Protein AF-A0A529ZS82-F1 (afdb_monomer)

Mean predicted aligned error: 3.63 Å

Sequence (264 aa):
AYIYVRGEFIREREALQRAIDEAYAAKLIGKNNTSGYDFDVYMHHGAGAYICGEETALLESLEGKKGQPRLKPPFPANVGLYGCPTTVNNVESIAVAPTILRRGAAWFSSFGRPNNAGTKLFCVSGHVNNPCTFEEAMSIPFRELIETHCGGIRGGWDNLLAVIPGGASVPLVPAEQIMDAPMDFDALRDLKSGLGTAAVIVMDKSTDVVKAIARLSYFYKHESCGQCTPCREGTGWMWRVMERLVRGEAQKREIDMLLDVTKQ

Nearest PDB structures (foldseek):
  8qby-assembly1_F  TM=9.927E-01  e=2.783E-41  Paracoccus denitrificans PD1222
  8bq6-assembly1_F  TM=9.909E-01  e=9.406E-41  Arabidopsis thaliana
  8gym-assembly1_V1  TM=9.932E-01  e=9.406E-41  Tetrahymena thermophila SB210
  7o71-assembly1_B  TM=9.922E-01  e=1.396E-38  Yarrowia lipolytica
  8j9h-assembly1_V1  TM=9.907E-01  e=1.603E-36  Euglena gracilis

Radius of gyration: 21.09 Å; Cα contacts (8 Å, |Δi|>4): 425; chains: 1; bounding box: 53×38×63 Å

Secondary structure (DSSP, 8-state):
-EEEE-TT-HHHHHHHHHHHHHHHHTTSSBTT-TTSS-B--EEEE--S-GGGGSHHHHHHHHTTS--PPPPSSSPTTTS-GGGS------HHHHHHHHHHHHH-HHHHTTSEETTEESEEEEEEEESBSS-EEEEEETT-BHHHHHHHHH-SBTT-GGGEEEEETTSTTS--EEHHHHTT-BSSHHHHHHTT---TT-EEEEEETTS-HHHHHHHHHHHHHHH--S-SHHHHHHHHHHHHHHHHHHHT-S-THHHHHHHHHTT-

Structure (mmCIF, N/CA/C/O backbone):
data_AF-A0A529ZS82-F1
#
_entry.id   AF-A0A529ZS82-F1
#
loop_
_atom_site.group_PDB
_atom_site.id
_atom_site.type_symbol
_atom_site.label_atom_id
_atom_site.label_alt_id
_atom_site.label_comp_id
_atom_site.label_asym_id
_atom_site.label_entity_id
_atom_site.label_seq_id
_atom_site.pdbx_PDB_ins_code
_atom_site.Cartn_x
_atom_site.Cartn_y
_atom_site.Cartn_z
_atom_site.occupancy
_atom_site.B_iso_or_equiv
_atom_site.auth_seq_id
_atom_site.auth_comp_id
_atom_site.auth_asym_id
_atom_site.auth_atom_id
_atom_site.pdbx_PDB_model_num
ATOM 1 N N . ALA A 1 1 ? 16.025 -4.483 -15.690 1.00 95.62 1 ALA A N 1
ATOM 2 C CA . ALA A 1 1 ? 15.073 -4.408 -14.566 1.00 95.62 1 ALA A CA 1
ATOM 3 C C . ALA A 1 1 ? 14.638 -5.801 -14.136 1.00 95.62 1 ALA A C 1
ATOM 5 O O . ALA A 1 1 ? 14.598 -6.700 -14.966 1.00 95.62 1 ALA A O 1
ATOM 6 N N . TYR A 1 2 ? 14.285 -5.959 -12.862 1.00 97.88 2 TYR A N 1
ATOM 7 C CA . TYR A 1 2 ? 13.619 -7.156 -12.358 1.00 97.88 2 TYR A CA 1
ATOM 8 C C . TYR A 1 2 ? 12.203 -6.795 -11.916 1.00 97.88 2 TYR A C 1
ATOM 10 O O . TYR A 1 2 ? 12.031 -5.860 -11.135 1.00 97.88 2 TYR A O 1
ATOM 18 N N . ILE A 1 3 ? 11.202 -7.525 -12.402 1.00 98.12 3 ILE A N 1
ATOM 19 C CA . ILE A 1 3 ? 9.820 -7.401 -11.941 1.00 98.12 3 ILE A CA 1
ATOM 20 C C . ILE A 1 3 ? 9.559 -8.541 -10.965 1.00 98.12 3 ILE A C 1
ATOM 22 O O . ILE A 1 3 ? 9.487 -9.698 -11.373 1.00 98.12 3 ILE A O 1
ATOM 26 N N . TYR A 1 4 ? 9.449 -8.211 -9.678 1.00 98.06 4 TYR A N 1
ATOM 27 C CA . TYR A 1 4 ? 9.152 -9.176 -8.624 1.00 98.06 4 TYR A CA 1
ATOM 28 C C . TYR A 1 4 ? 7.636 -9.303 -8.450 1.00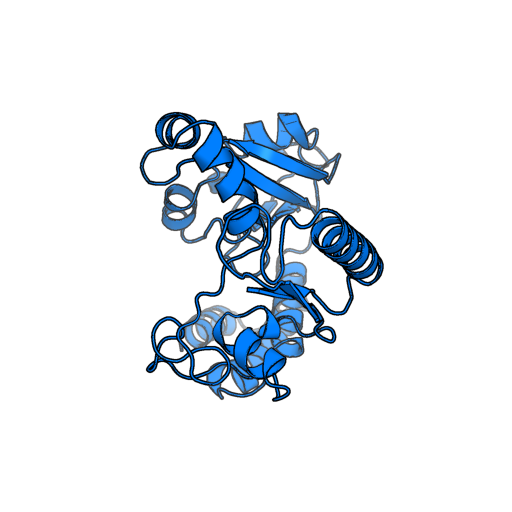 98.06 4 TYR A C 1
ATOM 30 O O . TYR A 1 4 ? 6.978 -8.423 -7.895 1.00 98.06 4 TYR A O 1
ATOM 38 N N . VAL A 1 5 ? 7.073 -10.398 -8.950 1.00 97.75 5 VAL A N 1
ATOM 39 C CA . VAL A 1 5 ? 5.637 -10.674 -8.905 1.00 97.75 5 VAL A CA 1
ATOM 40 C C . VAL A 1 5 ? 5.299 -11.471 -7.650 1.00 97.75 5 VAL A C 1
ATOM 42 O O . VAL A 1 5 ? 6.011 -12.395 -7.253 1.00 97.75 5 VAL A O 1
ATOM 45 N N . ARG A 1 6 ? 4.181 -11.136 -7.007 1.00 97.38 6 ARG A N 1
ATOM 46 C CA . ARG A 1 6 ? 3.653 -11.915 -5.886 1.00 97.38 6 ARG A CA 1
ATOM 47 C C . ARG A 1 6 ? 3.428 -13.378 -6.307 1.00 97.38 6 ARG A C 1
ATOM 49 O O . ARG A 1 6 ? 2.916 -13.636 -7.389 1.00 97.38 6 ARG A O 1
ATOM 56 N N . GLY A 1 7 ? 3.784 -14.334 -5.445 1.00 96.44 7 GLY A N 1
ATOM 57 C CA . GLY A 1 7 ? 3.766 -15.764 -5.791 1.00 96.44 7 GLY A CA 1
ATOM 58 C C . GLY A 1 7 ? 2.392 -16.302 -6.201 1.00 96.44 7 GLY A C 1
ATOM 59 O O . GLY A 1 7 ? 2.289 -17.143 -7.089 1.00 96.44 7 GLY A O 1
ATOM 60 N N . GLU A 1 8 ? 1.329 -15.779 -5.597 1.00 97.81 8 GLU A N 1
ATOM 61 C CA . GLU A 1 8 ? -0.054 -16.178 -5.864 1.00 97.81 8 GLU A CA 1
ATOM 62 C C . GLU A 1 8 ? -0.602 -15.635 -7.193 1.00 97.81 8 GLU A C 1
ATOM 64 O O . GLU A 1 8 ? -1.606 -16.141 -7.690 1.00 97.81 8 GLU A O 1
ATOM 69 N N . PHE A 1 9 ? 0.054 -14.640 -7.798 1.00 97.75 9 PHE A N 1
ATOM 70 C CA . PHE A 1 9 ? -0.368 -14.003 -9.049 1.00 97.75 9 PHE A CA 1
ATOM 71 C C . PHE A 1 9 ? 0.081 -14.816 -10.271 1.00 97.75 9 PHE A C 1
ATOM 73 O O . PHE A 1 9 ? 0.903 -14.388 -11.085 1.00 97.75 9 PHE A O 1
ATOM 80 N N . ILE A 1 10 ? -0.419 -16.052 -10.368 1.00 97.44 10 ILE A N 1
ATOM 81 C CA . ILE A 1 10 ? -0.013 -17.021 -11.395 1.00 97.44 10 ILE A CA 1
ATOM 82 C C . ILE A 1 10 ? -0.472 -16.581 -12.791 1.00 97.44 10 ILE A C 1
ATOM 84 O O . ILE A 1 10 ? 0.299 -16.655 -13.744 1.00 97.44 10 ILE A O 1
ATOM 88 N N . ARG A 1 11 ? -1.712 -16.107 -12.937 1.00 98.25 11 ARG A N 1
ATOM 89 C CA . ARG A 1 11 ? -2.241 -15.712 -14.254 1.00 98.25 11 ARG A CA 1
ATOM 90 C C . ARG A 1 11 ? -1.651 -14.392 -14.724 1.00 98.25 11 ARG A C 1
ATOM 92 O O . ARG A 1 11 ? -1.358 -14.225 -15.906 1.00 98.25 11 ARG A O 1
ATOM 99 N N . GLU A 1 12 ? -1.425 -13.483 -13.791 1.00 98.19 12 GLU A N 1
ATOM 100 C CA . GLU A 1 12 ? -0.845 -12.174 -14.032 1.00 98.19 12 GLU A CA 1
ATOM 101 C C . GLU A 1 12 ? 0.629 -12.309 -14.417 1.00 98.19 12 GLU A C 1
ATOM 103 O O . GLU A 1 12 ? 1.050 -11.673 -15.378 1.00 98.19 12 GLU A O 1
ATOM 108 N N . ARG A 1 13 ? 1.406 -13.186 -13.756 1.00 96.56 13 ARG A N 1
ATOM 109 C CA . ARG A 1 13 ? 2.798 -13.451 -14.168 1.00 96.56 13 ARG A CA 1
ATOM 110 C C . ARG A 1 13 ? 2.873 -14.144 -15.531 1.00 96.56 13 ARG A C 1
ATOM 112 O O . ARG A 1 13 ? 3.754 -13.831 -16.318 1.00 96.56 13 ARG A O 1
ATOM 119 N N . GLU A 1 14 ? 1.943 -15.049 -15.848 1.00 98.12 14 GLU A N 1
ATOM 120 C CA . GLU A 1 14 ? 1.861 -15.658 -17.186 1.00 98.12 14 GLU A CA 1
ATOM 121 C C . GLU A 1 14 ? 1.576 -14.601 -18.263 1.00 98.12 14 GLU A C 1
ATOM 123 O O . GLU A 1 14 ? 2.193 -14.620 -19.326 1.00 98.12 14 GLU A O 1
ATOM 128 N N . ALA A 1 15 ? 0.653 -13.673 -18.000 1.00 98.44 15 ALA A N 1
ATOM 129 C CA . ALA A 1 15 ? 0.347 -12.573 -18.911 1.00 98.44 15 ALA A CA 1
ATOM 130 C C . ALA A 1 15 ? 1.515 -11.591 -19.051 1.00 98.44 15 ALA A C 1
ATOM 132 O O . ALA A 1 15 ? 1.853 -11.199 -20.166 1.00 98.44 15 ALA A O 1
ATOM 133 N N . LEU A 1 16 ? 2.160 -11.242 -17.939 1.00 98.19 16 LEU A N 1
ATOM 134 C CA . LEU A 1 16 ? 3.317 -10.360 -17.937 1.00 98.19 16 LEU A CA 1
ATOM 135 C C . LEU A 1 16 ? 4.503 -10.983 -18.680 1.00 98.19 16 LEU A C 1
ATOM 137 O O . LEU A 1 16 ? 5.152 -10.284 -19.450 1.00 98.19 16 LEU A O 1
ATOM 141 N N . GLN A 1 17 ? 4.763 -12.282 -18.505 1.00 98.38 17 GLN A N 1
ATOM 142 C CA . GLN A 1 17 ? 5.824 -12.964 -19.246 1.00 98.38 17 GLN A CA 1
ATOM 143 C C . GLN A 1 17 ? 5.561 -12.922 -20.752 1.00 98.38 17 GLN A C 1
ATOM 145 O O . GLN A 1 17 ? 6.466 -12.572 -21.500 1.00 98.38 17 GLN A O 1
ATOM 150 N N . ARG A 1 18 ? 4.320 -13.180 -21.192 1.00 98.56 18 ARG A N 1
ATOM 151 C CA . ARG A 1 18 ? 3.956 -13.030 -22.612 1.00 98.56 18 ARG A CA 1
ATOM 152 C C . ARG A 1 18 ? 4.236 -11.615 -23.122 1.00 98.56 18 ARG A C 1
ATOM 154 O O . ARG A 1 18 ? 4.838 -11.469 -24.176 1.00 98.56 18 ARG A O 1
ATOM 161 N N . ALA A 1 19 ? 3.877 -10.583 -22.356 1.00 98.50 19 ALA A N 1
ATOM 162 C CA . ALA A 1 19 ? 4.146 -9.194 -22.731 1.00 98.50 19 ALA A CA 1
ATOM 163 C C . ALA A 1 19 ? 5.653 -8.860 -22.776 1.00 98.50 19 ALA A C 1
ATOM 165 O O . ALA A 1 19 ? 6.092 -8.093 -23.631 1.00 98.50 19 ALA A O 1
ATOM 166 N N . ILE A 1 20 ? 6.459 -9.439 -21.878 1.00 98.38 20 ILE A N 1
ATOM 167 C CA . ILE A 1 20 ? 7.925 -9.316 -21.911 1.00 98.38 20 ILE A CA 1
ATOM 168 C C . ILE A 1 20 ? 8.477 -9.976 -23.181 1.00 98.38 20 ILE A C 1
ATOM 170 O O . ILE A 1 20 ? 9.272 -9.356 -23.887 1.00 98.38 20 ILE A O 1
ATOM 174 N N . ASP A 1 21 ? 8.025 -11.188 -23.504 1.00 98.50 21 ASP A N 1
ATOM 175 C CA . ASP A 1 21 ? 8.451 -11.921 -24.701 1.00 98.50 21 ASP A CA 1
ATOM 176 C C . ASP A 1 21 ? 8.074 -11.159 -25.985 1.00 98.50 21 ASP A C 1
ATOM 178 O O . ASP A 1 21 ? 8.895 -11.021 -26.894 1.00 98.50 21 ASP A O 1
ATOM 182 N N . GLU A 1 22 ? 6.865 -10.587 -26.038 1.00 98.56 22 GLU A N 1
ATOM 183 C CA . GLU A 1 22 ? 6.409 -9.702 -27.117 1.00 98.56 22 GLU A CA 1
ATOM 184 C C . GLU A 1 22 ? 7.303 -8.457 -27.252 1.00 98.56 22 GLU A C 1
ATOM 186 O O . GLU A 1 22 ? 7.700 -8.094 -28.363 1.00 98.56 22 GLU A O 1
ATOM 191 N N . ALA A 1 23 ? 7.682 -7.823 -26.137 1.00 98.12 23 ALA A N 1
ATOM 192 C CA . ALA A 1 23 ? 8.560 -6.653 -26.139 1.00 98.12 23 ALA A CA 1
ATOM 193 C C . ALA A 1 23 ? 9.989 -6.982 -26.613 1.00 98.12 23 ALA A C 1
ATOM 195 O O . ALA A 1 23 ? 10.593 -6.181 -27.334 1.00 98.12 23 ALA A O 1
ATOM 196 N N . TYR A 1 24 ? 10.520 -8.159 -26.262 1.00 98.12 24 TYR A N 1
ATOM 197 C CA . TYR A 1 24 ? 11.787 -8.664 -26.798 1.00 98.12 24 TYR A CA 1
ATOM 198 C C . TYR A 1 24 ? 11.690 -8.958 -28.302 1.00 98.12 24 TYR A C 1
ATOM 200 O O . TYR A 1 24 ? 12.560 -8.532 -29.065 1.00 98.12 24 TYR A O 1
ATOM 208 N N . ALA A 1 25 ? 10.622 -9.625 -28.755 1.00 97.94 25 ALA A N 1
ATOM 209 C CA . ALA A 1 25 ? 10.401 -9.929 -30.172 1.00 97.94 25 ALA A CA 1
ATOM 210 C C . ALA A 1 25 ? 10.282 -8.656 -31.028 1.00 97.94 25 ALA A C 1
ATOM 212 O O . ALA A 1 25 ? 10.826 -8.589 -32.133 1.00 97.94 25 ALA A O 1
ATOM 213 N N . ALA A 1 26 ? 9.638 -7.619 -30.489 1.00 97.81 26 ALA A N 1
ATOM 214 C CA . ALA A 1 26 ? 9.525 -6.300 -31.106 1.00 97.81 26 ALA A CA 1
ATOM 215 C C . ALA A 1 26 ? 10.787 -5.424 -30.954 1.00 97.81 26 ALA A C 1
ATOM 217 O O . ALA A 1 26 ? 10.801 -4.294 -31.441 1.00 97.81 26 ALA A O 1
ATOM 218 N N . LYS A 1 27 ? 11.850 -5.920 -30.299 1.00 97.19 27 LYS A N 1
ATOM 219 C CA . LYS A 1 27 ? 13.096 -5.188 -30.001 1.00 97.19 27 LYS A CA 1
ATOM 220 C C . LYS A 1 27 ? 12.883 -3.876 -29.236 1.00 97.19 27 LYS A C 1
ATOM 222 O O . LYS A 1 27 ? 13.657 -2.936 -29.407 1.00 97.19 27 LYS A O 1
ATOM 227 N N . LEU A 1 28 ? 11.855 -3.806 -28.390 1.00 97.38 28 LEU A N 1
ATOM 228 C CA . LEU A 1 28 ? 11.616 -2.664 -27.499 1.00 97.38 28 LEU A CA 1
ATOM 229 C C . LEU A 1 28 ? 12.545 -2.695 -26.276 1.00 97.38 28 LEU A C 1
ATOM 231 O O . LEU A 1 28 ? 12.896 -1.651 -25.735 1.00 97.38 28 LEU A O 1
ATOM 235 N N . ILE A 1 29 ? 12.947 -3.898 -25.865 1.00 97.50 29 ILE A N 1
ATOM 236 C CA . ILE A 1 29 ? 13.890 -4.184 -24.778 1.00 97.50 29 ILE A CA 1
ATOM 237 C C . ILE A 1 29 ? 14.949 -5.190 -25.255 1.00 97.50 29 ILE A C 1
ATOM 239 O O . ILE A 1 29 ? 14.851 -5.739 -26.354 1.00 97.50 29 ILE A O 1
ATOM 243 N N . GLY A 1 30 ? 15.973 -5.419 -24.437 1.00 96.94 30 GLY A N 1
ATOM 244 C CA . GLY A 1 30 ? 17.106 -6.296 -24.731 1.00 96.94 30 GLY A CA 1
ATOM 245 C C . GLY A 1 30 ? 18.311 -5.574 -25.325 1.00 96.94 30 GLY A C 1
ATOM 246 O O . GLY A 1 30 ? 18.342 -4.343 -25.394 1.00 96.94 30 GLY A O 1
ATOM 247 N N . LYS A 1 31 ? 19.325 -6.340 -25.738 1.00 95.75 31 LYS A N 1
ATOM 248 C CA . LYS A 1 31 ? 20.535 -5.796 -26.373 1.00 95.75 31 LYS A CA 1
ATOM 249 C C . LYS A 1 31 ? 20.261 -5.298 -27.789 1.00 95.75 31 LYS A C 1
ATOM 251 O O . LYS A 1 31 ? 19.566 -5.971 -28.549 1.00 95.75 31 LYS A O 1
ATOM 256 N N . ASN A 1 32 ? 20.863 -4.171 -28.166 1.00 93.50 32 ASN A N 1
ATOM 257 C CA . ASN A 1 32 ? 20.675 -3.512 -29.464 1.00 93.50 32 ASN A CA 1
ATOM 258 C C . ASN A 1 32 ? 19.192 -3.231 -29.786 1.00 93.50 32 ASN A C 1
ATOM 260 O O . ASN A 1 32 ? 18.748 -3.395 -30.927 1.00 93.50 32 ASN A O 1
ATOM 264 N N . ASN A 1 33 ? 18.411 -2.861 -28.768 1.00 95.44 33 ASN A N 1
ATOM 265 C CA . ASN A 1 33 ? 17.001 -2.511 -28.926 1.00 95.44 33 ASN A CA 1
ATOM 266 C C . ASN A 1 33 ? 16.818 -1.151 -29.629 1.00 95.44 33 ASN A C 1
ATOM 268 O O . ASN A 1 33 ? 17.770 -0.399 -29.850 1.00 95.44 33 ASN A O 1
ATOM 272 N N . THR A 1 34 ? 15.573 -0.806 -29.961 1.00 95.25 34 THR A N 1
ATOM 273 C CA . THR A 1 34 ? 15.239 0.418 -30.708 1.00 95.25 34 THR A CA 1
ATOM 274 C C . THR A 1 34 ? 15.551 1.722 -29.970 1.00 95.25 34 THR A C 1
ATOM 276 O O . THR A 1 34 ? 15.580 2.772 -30.604 1.00 95.25 34 THR A O 1
ATOM 279 N N . SER A 1 35 ? 15.768 1.688 -28.651 1.00 92.00 35 SER A N 1
ATOM 280 C CA . SER A 1 35 ? 16.097 2.879 -27.854 1.00 92.00 35 SER A CA 1
ATOM 281 C C . SER A 1 35 ? 17.592 3.228 -27.861 1.00 92.00 35 SER A C 1
ATOM 283 O O . SER A 1 35 ? 17.958 4.322 -27.438 1.00 92.00 35 SER A O 1
ATOM 285 N N . GLY A 1 36 ? 18.461 2.321 -28.330 1.00 93.50 36 GLY A N 1
ATOM 286 C CA . GLY A 1 36 ? 19.919 2.493 -28.295 1.00 93.50 36 GLY A CA 1
ATOM 287 C C . GLY A 1 36 ? 20.554 2.293 -26.911 1.00 93.50 36 GLY A C 1
ATOM 288 O O . GLY A 1 36 ? 21.755 2.508 -26.762 1.00 93.50 36 GLY A O 1
ATOM 289 N N . TYR A 1 37 ? 19.774 1.873 -25.911 1.00 95.62 37 TYR A N 1
ATOM 290 C CA . TYR A 1 37 ? 20.242 1.564 -24.561 1.00 95.62 37 TYR A CA 1
ATOM 291 C C . TYR A 1 37 ? 19.919 0.113 -24.207 1.00 95.62 37 TYR A C 1
ATOM 293 O O . TYR A 1 37 ? 18.749 -0.244 -24.077 1.00 95.62 37 TYR A O 1
ATOM 301 N N . ASP A 1 38 ? 20.945 -0.722 -24.039 1.00 96.94 38 ASP A N 1
ATOM 302 C CA . ASP A 1 38 ? 20.780 -2.133 -23.675 1.00 96.94 38 ASP A CA 1
ATOM 303 C C . ASP A 1 38 ? 20.058 -2.268 -22.327 1.00 96.94 38 ASP A C 1
ATOM 305 O O . ASP A 1 38 ? 20.583 -1.899 -21.275 1.00 96.94 38 ASP A O 1
ATOM 309 N N . PHE A 1 39 ? 18.841 -2.815 -22.356 1.0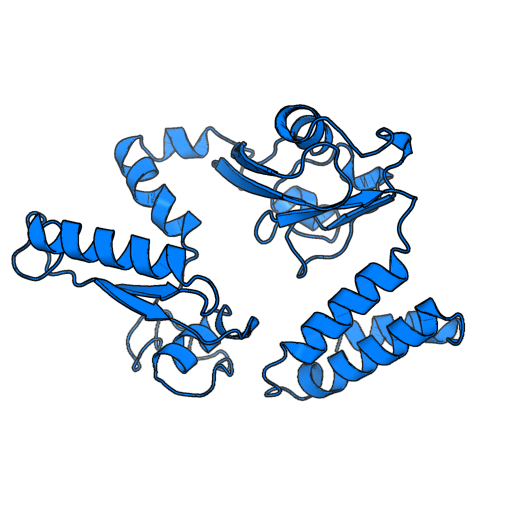0 96.88 39 PHE A N 1
ATOM 310 C CA . PHE A 1 39 ? 17.986 -2.907 -21.177 1.00 96.88 39 PHE A CA 1
ATOM 311 C C . PHE A 1 39 ? 17.195 -4.208 -21.165 1.00 96.88 39 PHE A C 1
ATOM 313 O O . PHE A 1 39 ? 16.191 -4.345 -21.860 1.00 96.88 39 PHE A O 1
ATOM 320 N N . ASP A 1 40 ? 17.638 -5.159 -20.351 1.00 97.25 40 ASP A N 1
ATOM 321 C CA . ASP A 1 40 ? 16.937 -6.425 -20.154 1.00 97.25 40 ASP A CA 1
ATOM 322 C C . ASP A 1 40 ? 15.877 -6.331 -19.057 1.00 97.25 40 ASP A C 1
ATOM 324 O O . ASP A 1 40 ? 16.061 -5.627 -18.060 1.00 97.25 40 ASP A O 1
ATOM 328 N N . VAL A 1 41 ? 14.782 -7.075 -19.210 1.00 97.69 41 VAL A N 1
ATOM 329 C CA . VAL A 1 41 ? 13.714 -7.185 -18.211 1.00 97.69 41 VAL A CA 1
ATOM 330 C C . VAL A 1 41 ? 13.533 -8.646 -17.834 1.00 97.69 41 VAL A C 1
ATOM 332 O O . VAL A 1 41 ? 13.217 -9.480 -18.675 1.00 97.69 41 VAL A O 1
ATOM 335 N N . TYR A 1 42 ? 13.699 -8.940 -16.550 1.00 97.50 42 TYR A N 1
ATOM 336 C CA . TYR A 1 42 ? 13.550 -10.278 -15.996 1.00 97.50 42 TYR A CA 1
ATOM 337 C C . TYR A 1 42 ? 12.333 -10.324 -15.080 1.00 97.50 42 TYR A C 1
ATOM 339 O O . TYR A 1 42 ? 12.165 -9.458 -14.220 1.00 97.50 42 TYR A O 1
ATOM 347 N N . MET A 1 43 ? 11.500 -11.348 -15.226 1.00 97.06 43 MET A N 1
ATOM 348 C CA . MET A 1 43 ? 10.427 -11.620 -14.279 1.00 97.06 43 MET A CA 1
ATOM 349 C C . MET A 1 43 ? 10.926 -12.587 -13.203 1.00 97.06 43 MET A C 1
ATOM 351 O O . MET A 1 43 ? 11.460 -13.651 -13.506 1.00 97.06 43 MET A O 1
ATOM 355 N N . HIS A 1 44 ? 10.729 -12.225 -11.942 1.00 97.00 44 HIS A N 1
ATOM 356 C CA . HIS A 1 44 ? 10.943 -13.090 -10.786 1.00 97.00 44 HIS A CA 1
ATOM 357 C C . HIS A 1 44 ? 9.621 -13.207 -10.028 1.00 97.00 44 HIS A C 1
ATOM 359 O O . HIS A 1 44 ? 8.809 -12.285 -10.077 1.00 97.00 44 HIS A O 1
ATOM 365 N N . HIS A 1 45 ? 9.377 -14.306 -9.319 1.00 95.50 45 HIS A N 1
ATOM 366 C CA . HIS A 1 45 ? 8.180 -14.419 -8.491 1.00 95.50 45 HIS A CA 1
ATOM 367 C C . HIS A 1 45 ? 8.507 -14.881 -7.076 1.00 95.50 45 HIS A C 1
ATOM 369 O O . HIS A 1 45 ? 9.380 -15.718 -6.863 1.00 95.50 45 HIS A O 1
ATOM 375 N N . GLY A 1 46 ? 7.770 -14.340 -6.110 1.00 94.94 46 GLY A N 1
ATOM 376 C CA . GLY A 1 46 ? 7.821 -14.794 -4.727 1.00 94.94 46 GLY A CA 1
ATOM 377 C C . GLY A 1 46 ? 7.051 -16.096 -4.500 1.00 94.94 46 GLY A C 1
ATOM 378 O O . GLY A 1 46 ? 6.656 -16.793 -5.437 1.00 94.94 46 GLY A O 1
ATOM 379 N N . ALA A 1 47 ? 6.795 -16.391 -3.225 1.00 94.38 47 ALA A N 1
ATOM 380 C CA . ALA A 1 47 ? 6.123 -17.615 -2.784 1.00 94.38 47 ALA A CA 1
ATOM 381 C C . ALA A 1 47 ? 5.138 -17.376 -1.616 1.00 94.38 47 ALA A C 1
ATOM 383 O O . ALA A 1 47 ? 5.081 -18.168 -0.683 1.00 94.38 47 ALA A O 1
ATOM 384 N N . GLY A 1 48 ? 4.378 -16.274 -1.659 1.00 91.69 48 GLY A N 1
ATOM 385 C CA . GLY A 1 48 ? 3.290 -16.015 -0.704 1.00 91.69 48 GLY A CA 1
ATOM 386 C C . GLY A 1 48 ? 3.702 -15.431 0.645 1.00 91.69 48 GLY A C 1
ATOM 387 O O . GLY A 1 48 ? 3.088 -15.749 1.653 1.00 91.69 48 GLY A O 1
ATOM 388 N N . ALA A 1 49 ? 4.732 -14.582 0.671 1.00 93.94 49 ALA A N 1
ATOM 389 C CA . ALA A 1 49 ? 5.150 -13.862 1.871 1.00 93.94 49 ALA A CA 1
ATOM 390 C C . ALA A 1 49 ? 4.935 -12.353 1.686 1.00 93.94 49 ALA A C 1
ATOM 392 O O . ALA A 1 49 ? 5.580 -11.737 0.833 1.00 93.94 49 ALA A O 1
ATOM 393 N N . TYR A 1 50 ? 4.061 -11.750 2.494 1.00 94.69 50 TYR A N 1
ATOM 394 C CA . TYR A 1 50 ? 3.781 -10.309 2.469 1.00 94.69 50 TYR A CA 1
ATOM 395 C C . TYR A 1 50 ? 5.034 -9.483 2.772 1.00 94.69 50 TYR A C 1
ATOM 397 O O . TYR A 1 50 ? 5.275 -8.463 2.129 1.00 94.69 50 TYR A O 1
ATOM 405 N N . ILE A 1 51 ? 5.881 -9.956 3.692 1.00 93.81 51 ILE A N 1
ATOM 406 C CA . ILE A 1 51 ? 7.129 -9.275 4.053 1.00 93.81 51 ILE A CA 1
ATOM 407 C C . ILE A 1 51 ? 8.106 -9.136 2.879 1.00 93.81 51 ILE A C 1
ATOM 409 O O . ILE A 1 51 ? 8.833 -8.151 2.825 1.00 93.81 51 ILE A O 1
ATOM 413 N N . CYS A 1 52 ? 8.077 -10.038 1.891 1.00 94.75 52 CYS A N 1
ATOM 414 C CA . CYS A 1 52 ? 8.891 -9.907 0.676 1.00 94.75 52 CYS A CA 1
ATOM 415 C C . CYS A 1 52 ? 8.448 -8.748 -0.234 1.00 94.75 52 CYS A C 1
ATOM 417 O O . CYS A 1 52 ? 9.101 -8.498 -1.241 1.00 94.75 52 CYS A O 1
ATOM 419 N N . GLY A 1 53 ? 7.338 -8.069 0.073 1.00 91.19 53 GLY A N 1
ATOM 420 C CA . GLY A 1 53 ? 6.952 -6.815 -0.574 1.00 91.19 53 GLY A CA 1
ATOM 421 C C . GLY A 1 53 ? 7.660 -5.583 0.000 1.00 91.19 53 GLY A C 1
ATOM 422 O O . GLY A 1 53 ? 7.617 -4.525 -0.623 1.00 91.19 53 GLY A O 1
ATOM 423 N N . GLU A 1 54 ? 8.306 -5.696 1.167 1.00 93.12 54 GLU A N 1
ATOM 424 C CA . GLU A 1 54 ? 9.143 -4.627 1.720 1.00 93.12 54 GLU A CA 1
ATOM 425 C C . GLU A 1 54 ? 10.405 -4.458 0.864 1.00 93.12 54 GLU A C 1
ATOM 427 O O . GLU A 1 54 ? 10.994 -5.439 0.415 1.00 93.12 54 GLU A O 1
ATOM 432 N N . GLU A 1 55 ? 10.816 -3.209 0.638 1.00 93.12 55 GLU A N 1
ATOM 433 C CA . GLU A 1 55 ? 11.896 -2.831 -0.280 1.00 93.12 55 GLU A CA 1
ATOM 434 C C . GLU A 1 55 ? 13.161 -3.685 -0.122 1.00 93.12 55 GLU A C 1
ATOM 436 O O . GLU A 1 55 ? 13.674 -4.206 -1.107 1.00 93.12 55 GLU A O 1
ATOM 441 N N . THR A 1 56 ? 13.683 -3.841 1.094 1.00 92.94 56 THR A N 1
ATOM 442 C CA . THR A 1 56 ? 14.949 -4.550 1.320 1.00 92.94 56 THR A CA 1
ATOM 443 C C . THR A 1 56 ? 14.781 -6.066 1.390 1.00 92.94 56 THR A C 1
ATOM 445 O O . THR A 1 56 ? 15.658 -6.798 0.927 1.00 92.94 56 THR A O 1
ATOM 448 N N . ALA A 1 57 ? 13.652 -6.547 1.915 1.00 94.62 57 ALA A N 1
ATOM 449 C CA . ALA A 1 57 ? 13.313 -7.968 1.912 1.00 94.62 57 ALA A CA 1
ATOM 450 C C . ALA A 1 57 ? 13.089 -8.503 0.494 1.00 94.62 57 ALA A C 1
ATOM 452 O O . ALA A 1 57 ? 13.447 -9.647 0.213 1.00 94.62 57 ALA A O 1
ATOM 453 N N . LEU A 1 58 ? 12.540 -7.679 -0.405 1.00 96.56 58 LEU A N 1
ATOM 454 C CA . LEU A 1 58 ? 12.386 -8.003 -1.821 1.00 96.56 58 LEU A CA 1
ATOM 455 C C . LEU A 1 58 ? 13.743 -8.310 -2.451 1.00 96.56 58 LEU A C 1
ATOM 457 O O . LEU A 1 58 ? 13.874 -9.312 -3.148 1.00 96.56 58 LEU A O 1
ATOM 461 N N . LEU A 1 59 ? 14.764 -7.494 -2.165 1.00 95.75 59 LEU A N 1
ATOM 462 C CA . LEU A 1 59 ? 16.123 -7.705 -2.673 1.00 95.75 59 LEU A CA 1
ATOM 463 C C . LEU A 1 59 ? 16.707 -9.023 -2.161 1.00 95.75 59 LEU A C 1
ATOM 465 O O . LEU A 1 59 ? 17.194 -9.820 -2.953 1.00 95.75 59 LEU A O 1
ATOM 469 N N . GLU A 1 60 ? 16.612 -9.286 -0.856 1.00 95.31 60 GLU A N 1
ATOM 470 C CA . GLU A 1 60 ? 17.094 -10.538 -0.255 1.00 95.31 60 GLU A CA 1
ATOM 471 C C . GLU A 1 60 ? 16.377 -11.767 -0.830 1.00 95.31 60 GLU A C 1
ATOM 473 O O . GLU A 1 60 ? 17.018 -12.764 -1.166 1.00 95.31 60 GLU A O 1
ATOM 478 N N . SER A 1 61 ? 15.058 -11.677 -1.007 1.00 96.50 61 SER A N 1
ATOM 479 C CA . SER A 1 61 ? 14.262 -12.745 -1.610 1.00 96.50 61 SER A CA 1
ATOM 480 C C . SER A 1 61 ? 14.646 -12.984 -3.072 1.00 96.50 61 SER A C 1
ATOM 482 O O . SER A 1 61 ? 14.751 -14.133 -3.495 1.00 96.50 61 SER A O 1
ATOM 484 N N . LEU A 1 62 ? 14.896 -11.919 -3.839 1.00 96.12 62 LEU A N 1
ATOM 485 C CA . LEU A 1 62 ? 15.332 -12.000 -5.236 1.00 96.12 62 LEU A CA 1
ATOM 486 C C . LEU A 1 62 ? 16.750 -12.582 -5.357 1.00 96.12 62 LEU A C 1
ATOM 488 O O . LEU A 1 62 ? 17.053 -13.310 -6.300 1.00 96.12 62 LEU A O 1
ATOM 492 N N . GLU A 1 63 ? 17.604 -12.335 -4.364 1.00 96.38 63 GLU A N 1
ATOM 493 C CA . GLU A 1 63 ? 18.925 -12.957 -4.230 1.00 96.38 63 GLU A CA 1
ATOM 494 C C . GLU A 1 63 ? 18.873 -14.446 -3.841 1.00 96.38 63 GLU A C 1
ATOM 496 O O . GLU A 1 63 ? 19.919 -15.084 -3.722 1.00 96.38 63 GLU A O 1
ATOM 501 N N . GLY A 1 64 ? 17.679 -15.017 -3.649 1.00 95.06 64 GLY A N 1
ATOM 502 C CA . GLY A 1 64 ? 17.484 -16.418 -3.274 1.00 95.06 64 GLY A CA 1
ATOM 503 C C . GLY A 1 64 ? 17.679 -16.698 -1.782 1.00 95.06 64 GLY A C 1
ATOM 504 O O . GLY A 1 64 ? 17.722 -17.859 -1.371 1.00 95.06 64 GLY A O 1
ATOM 505 N N . LYS A 1 65 ? 17.799 -15.655 -0.955 1.00 94.25 65 LYS A N 1
ATOM 506 C CA . LYS A 1 65 ? 17.843 -15.779 0.504 1.00 94.25 65 LYS A CA 1
ATOM 507 C C . LYS A 1 65 ? 16.421 -15.762 1.068 1.00 94.25 65 LYS A C 1
ATOM 509 O O . LYS A 1 65 ? 15.430 -15.606 0.356 1.00 94.25 65 LYS A O 1
ATOM 514 N N . LYS A 1 66 ? 16.299 -15.927 2.386 1.00 93.12 66 LYS A N 1
ATOM 515 C CA . LYS A 1 66 ? 15.019 -15.688 3.069 1.00 93.12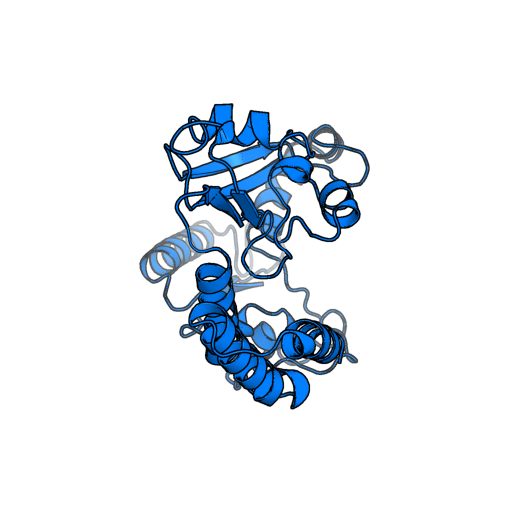 66 LYS A CA 1
ATOM 516 C C . LYS A 1 66 ? 14.656 -14.207 2.931 1.00 93.12 66 LYS A C 1
ATOM 518 O O . LYS A 1 66 ? 15.537 -13.366 3.059 1.00 93.12 66 LYS A O 1
ATOM 523 N N . GLY A 1 67 ? 13.371 -13.892 2.751 1.00 92.94 67 GLY A N 1
ATOM 524 C CA . GLY A 1 67 ? 12.848 -12.518 2.680 1.00 92.94 67 GLY A CA 1
ATOM 525 C C . GLY A 1 67 ? 12.867 -11.774 4.018 1.00 92.94 67 GLY A C 1
ATOM 526 O O . GLY A 1 67 ? 11.834 -11.318 4.503 1.00 92.94 67 GLY A O 1
ATOM 527 N N . GLN A 1 68 ? 14.028 -11.719 4.661 1.00 94.06 68 GLN A N 1
ATOM 528 C CA . GLN A 1 68 ? 14.276 -10.966 5.881 1.00 94.06 68 GLN A CA 1
ATOM 529 C C . GLN A 1 68 ? 14.862 -9.600 5.491 1.00 94.06 68 GLN A C 1
ATOM 531 O O . GLN A 1 68 ? 15.874 -9.577 4.794 1.00 94.06 68 GLN A O 1
ATOM 536 N N . PRO A 1 69 ? 14.238 -8.475 5.887 1.00 92.75 69 PRO A N 1
ATOM 537 C CA . PRO A 1 69 ? 14.739 -7.138 5.587 1.00 92.75 69 PRO A CA 1
ATOM 538 C C . PRO A 1 69 ? 16.207 -6.912 5.978 1.00 92.75 69 PRO A C 1
ATOM 540 O O . PRO A 1 69 ? 16.727 -7.465 6.954 1.00 92.75 69 PRO A O 1
ATOM 543 N N . ARG A 1 70 ? 16.879 -6.013 5.257 1.00 89.38 70 ARG A N 1
ATOM 544 C CA . ARG A 1 70 ? 18.211 -5.529 5.643 1.00 89.38 70 ARG A CA 1
ATOM 545 C C . ARG A 1 70 ? 18.074 -4.382 6.637 1.00 89.38 70 ARG A C 1
ATOM 547 O O . ARG A 1 70 ? 17.232 -3.500 6.477 1.00 89.38 70 ARG A O 1
ATOM 554 N N . LEU A 1 71 ? 18.950 -4.353 7.640 1.00 84.50 71 LEU A N 1
ATOM 555 C CA . LEU A 1 71 ? 19.107 -3.176 8.495 1.00 84.50 71 LEU A CA 1
ATOM 556 C C . LEU A 1 71 ? 19.655 -2.017 7.651 1.00 84.50 71 LEU A C 1
ATOM 558 O O . LEU A 1 71 ? 20.647 -2.171 6.943 1.00 84.50 71 LEU A O 1
ATOM 562 N N . LYS A 1 72 ? 19.010 -0.853 7.733 1.00 82.00 72 LYS A N 1
ATOM 563 C CA . LYS A 1 72 ? 19.524 0.404 7.174 1.00 82.00 72 LYS A CA 1
ATOM 564 C C . LYS A 1 72 ? 20.447 1.038 8.234 1.00 82.00 72 LYS A C 1
ATOM 566 O O . LYS A 1 72 ? 19.992 1.150 9.375 1.00 82.00 72 LYS A O 1
ATOM 571 N N . PRO A 1 73 ? 21.684 1.488 7.917 1.00 75.31 73 PRO A N 1
ATOM 572 C CA . PRO A 1 73 ? 22.405 1.454 6.625 1.00 75.31 73 PRO A CA 1
ATOM 573 C C . PRO A 1 73 ? 23.132 0.116 6.322 1.00 75.31 73 PRO A C 1
ATOM 575 O O . PRO A 1 73 ? 23.484 -0.588 7.269 1.00 75.31 73 PRO A O 1
ATOM 578 N N . PRO A 1 74 ? 23.458 -0.196 5.038 1.00 79.69 74 PRO A N 1
ATOM 579 C CA . PRO A 1 74 ? 23.397 0.670 3.848 1.00 79.69 74 PRO A CA 1
ATOM 580 C C . PRO A 1 74 ? 22.020 0.715 3.160 1.00 79.69 74 PRO A C 1
ATOM 582 O O . PRO A 1 74 ? 21.257 -0.245 3.188 1.00 79.69 74 PRO A O 1
ATOM 585 N N . PHE A 1 75 ? 21.704 1.846 2.518 1.00 86.56 75 PHE A N 1
ATOM 586 C CA . PHE A 1 75 ? 20.467 2.012 1.745 1.00 86.56 75 PHE A CA 1
ATOM 587 C C . PHE A 1 75 ? 20.554 1.316 0.371 1.00 86.56 75 PHE A C 1
ATOM 589 O O . PHE A 1 75 ? 21.619 1.371 -0.252 1.00 86.56 75 PHE A O 1
ATOM 596 N N . PRO A 1 76 ? 19.445 0.753 -0.155 1.00 83.69 76 PRO A N 1
ATOM 597 C CA . PRO A 1 76 ? 19.410 0.080 -1.460 1.00 83.69 76 PRO A CA 1
ATOM 598 C C . PRO A 1 76 ? 19.933 0.908 -2.632 1.00 83.69 76 PRO A C 1
ATOM 600 O O . PRO A 1 76 ? 20.622 0.381 -3.505 1.00 83.69 76 PRO A O 1
ATOM 603 N N . ALA A 1 77 ? 19.673 2.219 -2.614 1.00 88.62 77 ALA A N 1
ATOM 604 C CA . ALA A 1 77 ? 20.152 3.141 -3.639 1.00 88.62 77 ALA A CA 1
ATOM 605 C C . ALA A 1 77 ? 21.688 3.155 -3.762 1.00 88.62 77 ALA A C 1
ATOM 607 O O . ALA A 1 77 ? 22.200 3.475 -4.827 1.00 88.62 77 ALA A O 1
ATOM 608 N N . ASN A 1 78 ? 22.411 2.763 -2.706 1.00 87.56 78 ASN A N 1
ATOM 609 C CA . ASN A 1 78 ? 23.866 2.618 -2.719 1.00 87.56 78 ASN A CA 1
ATOM 610 C C . ASN A 1 78 ? 24.286 1.147 -2.854 1.00 87.56 78 ASN A C 1
ATOM 612 O O . ASN A 1 78 ? 25.145 0.828 -3.669 1.00 87.56 78 ASN A O 1
ATOM 616 N N . VAL A 1 79 ? 23.694 0.259 -2.045 1.00 90.88 79 VAL A N 1
ATOM 617 C CA . VAL A 1 79 ? 24.023 -1.175 -1.988 1.00 90.88 79 VAL A CA 1
ATOM 618 C C . VAL A 1 79 ? 22.725 -1.982 -1.909 1.00 90.88 79 VAL A C 1
ATOM 620 O O . VAL A 1 79 ? 22.224 -2.306 -0.830 1.00 90.88 79 VAL A O 1
ATOM 623 N N . GLY A 1 80 ? 22.155 -2.261 -3.077 1.00 93.75 80 GLY A N 1
ATOM 624 C CA . GLY A 1 80 ? 20.888 -2.957 -3.257 1.00 93.75 80 GLY A CA 1
ATOM 625 C C . GLY A 1 80 ? 21.078 -4.386 -3.761 1.00 93.75 80 GLY A C 1
ATOM 626 O O . GLY A 1 80 ? 21.769 -5.188 -3.127 1.00 93.75 80 GLY A O 1
ATOM 627 N N . LEU A 1 81 ? 20.433 -4.712 -4.882 1.00 95.38 81 LEU A N 1
ATOM 628 C CA . LEU A 1 81 ? 20.418 -6.054 -5.455 1.00 95.38 81 LEU A CA 1
ATOM 629 C C . LEU A 1 81 ? 21.822 -6.496 -5.887 1.00 95.38 81 LEU A C 1
ATOM 631 O O . LEU A 1 81 ? 22.479 -5.794 -6.651 1.00 95.38 81 LEU A O 1
ATOM 635 N N . TYR A 1 82 ? 22.277 -7.658 -5.415 1.00 95.06 82 TYR A N 1
ATOM 636 C CA . TYR A 1 82 ? 23.618 -8.204 -5.679 1.00 95.06 82 TYR A CA 1
ATOM 637 C C . TYR A 1 82 ? 24.760 -7.239 -5.309 1.00 95.06 82 TYR A C 1
ATOM 639 O O . TYR A 1 82 ? 25.846 -7.287 -5.884 1.00 95.06 82 TYR A O 1
ATOM 647 N N . GLY A 1 83 ? 24.514 -6.342 -4.348 1.00 92.50 83 GLY A N 1
ATOM 648 C CA . GLY A 1 83 ? 25.454 -5.293 -3.953 1.00 92.50 83 GLY A CA 1
ATOM 649 C C . GLY A 1 83 ? 25.500 -4.090 -4.902 1.00 92.50 83 GLY A C 1
ATOM 650 O O . GLY A 1 83 ? 26.274 -3.167 -4.663 1.00 92.50 83 GLY A O 1
ATOM 651 N N . CYS A 1 84 ? 24.671 -4.063 -5.949 1.00 95.19 84 CYS A N 1
ATOM 652 C CA . CYS A 1 84 ? 24.587 -2.962 -6.902 1.00 95.19 84 CYS A CA 1
ATOM 653 C C . CYS A 1 84 ? 23.546 -1.907 -6.473 1.00 95.19 84 CYS A C 1
ATOM 655 O O . CYS A 1 84 ? 22.514 -2.262 -5.894 1.00 95.19 84 CYS A O 1
ATOM 657 N N . PRO A 1 85 ? 23.753 -0.619 -6.803 1.00 96.00 85 PRO A N 1
ATOM 658 C CA . PRO A 1 85 ? 22.750 0.435 -6.633 1.00 96.00 85 PRO A CA 1
ATOM 659 C C . PRO A 1 85 ? 21.392 0.035 -7.219 1.00 96.00 85 PRO A C 1
ATOM 661 O O . PRO A 1 85 ? 21.294 -0.288 -8.401 1.00 96.00 85 PRO A O 1
ATOM 664 N N . THR A 1 86 ? 20.342 0.017 -6.397 1.00 95.94 86 THR A N 1
ATOM 665 C CA . THR A 1 86 ? 18.997 -0.402 -6.820 1.00 95.94 86 THR A CA 1
ATOM 666 C C . THR A 1 86 ? 17.930 0.421 -6.112 1.00 95.94 86 THR A C 1
ATOM 668 O O . THR A 1 86 ? 17.974 0.587 -4.897 1.00 95.94 86 THR A O 1
ATOM 671 N N . THR A 1 87 ? 16.931 0.891 -6.855 1.00 95.88 87 THR A N 1
ATOM 672 C CA . THR A 1 87 ? 15.716 1.488 -6.290 1.00 95.88 87 THR A CA 1
ATOM 673 C C . THR A 1 87 ? 14.542 0.536 -6.482 1.00 95.88 87 THR A C 1
ATOM 675 O O . THR A 1 87 ? 14.352 -0.022 -7.565 1.00 95.88 87 THR A O 1
ATOM 678 N N . VAL A 1 88 ? 13.746 0.337 -5.431 1.00 95.94 88 VAL A N 1
ATOM 679 C CA . VAL A 1 88 ? 12.524 -0.471 -5.500 1.00 95.94 88 VAL A CA 1
ATOM 680 C C . VAL A 1 88 ? 11.338 0.471 -5.593 1.00 95.94 88 VAL A C 1
ATOM 682 O O . VAL A 1 88 ? 11.157 1.345 -4.753 1.00 95.94 88 VAL A O 1
ATOM 685 N N . ASN A 1 89 ? 10.529 0.299 -6.632 1.00 96.94 89 ASN A N 1
ATOM 686 C CA . ASN A 1 89 ? 9.349 1.116 -6.873 1.00 96.94 89 ASN A CA 1
ATOM 687 C C . ASN A 1 89 ? 8.141 0.204 -7.066 1.00 96.94 89 ASN A C 1
ATOM 689 O O . ASN A 1 89 ? 8.255 -0.867 -7.666 1.00 96.94 89 ASN A O 1
ATOM 693 N N . ASN A 1 90 ? 6.979 0.638 -6.577 1.00 96.62 90 ASN A N 1
ATOM 694 C CA . ASN A 1 90 ? 5.731 -0.055 -6.860 1.00 96.62 90 ASN A CA 1
ATOM 695 C C . ASN A 1 90 ? 5.429 -0.010 -8.370 1.00 96.62 90 ASN A C 1
ATOM 697 O O . ASN A 1 90 ? 5.809 0.934 -9.068 1.00 96.62 90 ASN A O 1
ATOM 701 N N . VAL A 1 91 ? 4.724 -1.031 -8.860 1.00 97.25 91 VAL A N 1
ATOM 702 C CA . VAL A 1 91 ? 4.340 -1.155 -10.270 1.00 97.25 91 VAL A CA 1
ATOM 703 C C . VAL A 1 91 ? 3.571 0.072 -10.751 1.00 97.25 91 VAL A C 1
ATOM 705 O O . VAL A 1 91 ? 3.867 0.560 -11.833 1.00 97.25 91 VAL A O 1
ATOM 708 N N . GLU A 1 92 ? 2.652 0.612 -9.949 1.00 97.62 92 GLU A N 1
ATOM 709 C CA . GLU A 1 92 ? 1.889 1.817 -10.295 1.00 97.62 92 GLU A CA 1
ATOM 710 C C . GLU A 1 92 ? 2.815 3.008 -10.566 1.00 97.62 92 GLU A C 1
ATOM 712 O O . GLU A 1 92 ? 2.714 3.633 -11.618 1.00 97.62 92 GLU A O 1
ATOM 717 N N . SER A 1 93 ? 3.782 3.268 -9.680 1.00 96.12 93 SER A N 1
ATOM 718 C CA . SER A 1 93 ? 4.735 4.379 -9.813 1.00 96.12 93 SER A CA 1
ATOM 719 C C . SER A 1 93 ? 5.570 4.284 -11.095 1.00 96.12 93 SER A C 1
ATOM 721 O O . SER A 1 93 ? 5.815 5.293 -11.755 1.00 96.12 93 SER A O 1
ATOM 723 N N . ILE A 1 94 ? 5.983 3.073 -11.480 1.00 97.19 94 ILE A N 1
ATOM 724 C CA . ILE A 1 94 ? 6.713 2.847 -12.734 1.00 97.19 94 ILE A CA 1
ATOM 725 C C . ILE A 1 94 ? 5.776 2.908 -13.947 1.00 97.19 94 ILE A C 1
ATOM 727 O O . ILE A 1 94 ? 6.151 3.463 -14.977 1.00 97.19 94 ILE A O 1
ATOM 731 N N . ALA A 1 95 ? 4.557 2.378 -13.842 1.00 97.69 95 ALA A N 1
ATOM 732 C CA . ALA A 1 95 ? 3.598 2.309 -14.942 1.00 97.69 95 ALA A CA 1
ATOM 733 C C . ALA A 1 95 ? 3.045 3.685 -15.345 1.00 97.69 95 ALA A C 1
ATOM 735 O O . ALA A 1 95 ? 2.772 3.909 -16.527 1.00 97.69 95 ALA A O 1
ATOM 736 N N . VAL A 1 96 ? 2.928 4.630 -14.403 1.00 97.75 96 VAL A N 1
ATOM 737 C CA . VAL A 1 96 ? 2.501 6.005 -14.716 1.00 97.75 96 VAL A CA 1
ATOM 738 C C . VAL A 1 96 ? 3.609 6.830 -15.374 1.00 97.75 96 VAL A C 1
ATOM 740 O O . VAL A 1 96 ? 3.312 7.710 -16.186 1.00 97.75 96 VAL A O 1
ATOM 743 N N . ALA A 1 97 ? 4.886 6.531 -15.101 1.00 97.81 97 ALA A N 1
ATOM 744 C CA . ALA A 1 97 ? 6.018 7.343 -15.554 1.00 97.81 97 ALA A CA 1
ATOM 745 C C . ALA A 1 97 ? 6.067 7.555 -17.085 1.00 97.81 97 ALA A C 1
ATOM 747 O O . ALA A 1 97 ? 6.200 8.706 -17.509 1.00 97.81 97 ALA A O 1
ATOM 748 N N . PRO A 1 98 ? 5.867 6.536 -17.950 1.00 97.38 98 PRO A N 1
ATOM 749 C CA . PRO A 1 98 ? 5.789 6.751 -19.394 1.00 97.38 98 PRO A CA 1
ATOM 750 C C . PRO A 1 98 ? 4.678 7.724 -19.811 1.00 97.38 98 PRO A C 1
ATOM 752 O O . PRO A 1 98 ? 4.868 8.517 -20.730 1.00 97.38 98 PRO A O 1
ATOM 755 N N . THR A 1 99 ? 3.515 7.689 -19.154 1.00 98.12 99 THR A N 1
ATOM 756 C CA . THR A 1 99 ? 2.402 8.602 -19.463 1.00 98.12 99 THR A CA 1
ATOM 757 C C . THR A 1 99 ? 2.711 10.025 -19.015 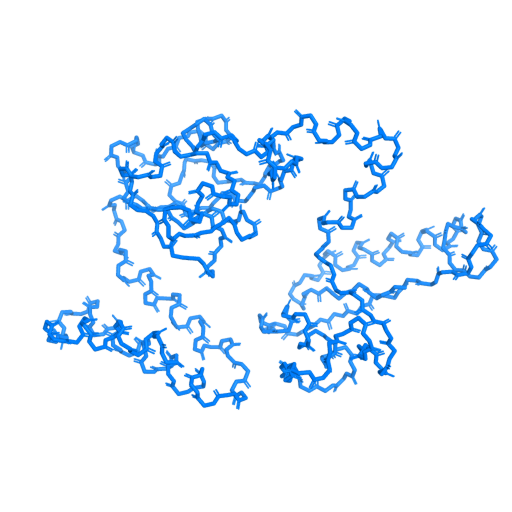1.00 98.12 99 THR A C 1
ATOM 759 O O . THR A 1 99 ? 2.447 10.957 -19.777 1.00 98.12 99 THR A O 1
ATOM 762 N N . ILE A 1 100 ? 3.337 10.194 -17.847 1.00 98.31 100 ILE A N 1
ATOM 763 C CA . ILE A 1 100 ? 3.818 11.496 -17.363 1.00 98.31 100 ILE A CA 1
ATOM 764 C C . ILE A 1 100 ? 4.824 12.089 -18.352 1.00 98.31 100 ILE A C 1
ATOM 766 O O . ILE A 1 100 ? 4.685 13.244 -18.741 1.00 98.31 100 ILE A O 1
ATOM 770 N N . LEU A 1 101 ? 5.797 11.302 -18.819 1.00 98.06 101 LEU A N 1
ATOM 771 C CA . LEU A 1 101 ? 6.795 11.774 -19.784 1.00 98.06 101 LEU A CA 1
ATOM 772 C C . LEU A 1 101 ? 6.170 12.158 -21.132 1.00 98.06 101 LEU A C 1
ATOM 774 O O . LEU A 1 101 ? 6.577 13.149 -21.730 1.00 98.06 101 LEU A O 1
ATOM 778 N N . ARG A 1 102 ? 5.158 11.415 -21.600 1.00 98.38 102 ARG A N 1
ATOM 779 C CA . ARG A 1 102 ? 4.463 11.715 -22.865 1.00 98.38 102 ARG A CA 1
ATOM 780 C C . ARG A 1 102 ? 3.553 12.942 -22.795 1.00 98.38 102 ARG A C 1
ATOM 782 O O . ARG A 1 102 ? 3.444 13.656 -23.784 1.00 98.38 102 ARG A O 1
ATOM 789 N N . ARG A 1 103 ? 2.854 13.157 -21.675 1.00 98.19 103 ARG A N 1
ATOM 790 C CA . ARG A 1 103 ? 1.875 14.254 -21.512 1.00 98.19 103 ARG A CA 1
ATOM 791 C C . ARG A 1 103 ? 2.456 15.500 -20.839 1.00 98.19 103 ARG A C 1
ATOM 793 O O . ARG A 1 103 ? 1.870 16.572 -20.936 1.00 98.19 103 ARG A O 1
ATOM 800 N N . GLY A 1 104 ? 3.606 15.365 -20.188 1.00 98.00 104 GLY A N 1
ATOM 801 C CA . GLY A 1 104 ? 4.285 16.419 -19.448 1.00 98.00 104 GLY A CA 1
ATOM 802 C C . GLY A 1 104 ? 3.952 16.411 -17.954 1.00 98.00 104 GLY A C 1
ATOM 803 O O . GLY A 1 104 ? 2.837 16.099 -17.532 1.00 98.00 104 GLY A O 1
ATOM 804 N N . ALA A 1 105 ? 4.934 16.814 -17.144 1.00 97.00 105 ALA A N 1
ATOM 805 C CA . ALA A 1 105 ? 4.807 16.859 -15.688 1.00 97.00 105 ALA A CA 1
ATOM 806 C C . ALA A 1 105 ? 3.694 17.812 -15.218 1.00 97.00 105 ALA A C 1
ATOM 808 O O . ALA A 1 105 ? 2.961 17.465 -14.301 1.00 97.00 105 ALA A O 1
ATOM 809 N N . ALA A 1 106 ? 3.521 18.959 -15.890 1.00 97.62 106 ALA A N 1
ATOM 810 C CA . ALA A 1 106 ? 2.500 19.954 -15.553 1.00 97.62 106 ALA A CA 1
ATOM 811 C C . ALA A 1 106 ? 1.067 19.402 -15.645 1.00 97.62 106 ALA A C 1
ATOM 813 O O . ALA A 1 106 ? 0.216 19.756 -14.834 1.00 97.62 106 ALA A O 1
ATOM 814 N N . TRP A 1 107 ? 0.810 18.512 -16.611 1.00 98.00 107 TRP A N 1
ATOM 815 C CA . TRP A 1 107 ? -0.475 17.826 -16.735 1.00 98.00 107 TRP A CA 1
ATOM 816 C C . TRP A 1 107 ? -0.711 16.900 -15.540 1.00 98.00 107 TRP A C 1
ATOM 818 O O . TRP A 1 107 ? -1.753 16.990 -14.898 1.00 98.00 107 TRP A O 1
ATOM 828 N N . PHE A 1 108 ? 0.266 16.057 -15.192 1.00 97.62 108 PHE A N 1
ATOM 829 C CA . PHE A 1 108 ? 0.112 15.137 -14.064 1.00 97.62 108 PHE A CA 1
ATOM 830 C C . PHE A 1 108 ? -0.026 15.893 -12.738 1.00 97.62 108 PHE A C 1
ATOM 832 O O . PHE A 1 108 ? -0.864 15.546 -11.912 1.00 97.62 108 PHE A O 1
ATOM 839 N N . SER A 1 109 ? 0.726 16.986 -12.568 1.00 96.88 109 SER A N 1
ATOM 840 C CA . SER A 1 109 ? 0.648 17.830 -11.377 1.00 96.88 109 SER A CA 1
ATOM 841 C C . SER A 1 109 ? -0.577 18.739 -11.304 1.00 96.88 109 SER A C 1
ATOM 843 O O . SER A 1 109 ? -0.747 19.423 -10.300 1.00 96.88 109 SER A O 1
ATOM 845 N N . SER A 1 110 ? -1.405 18.787 -12.352 1.00 97.44 110 SER A N 1
ATOM 846 C CA . SER A 1 110 ? -2.678 19.516 -12.318 1.00 97.44 110 SER A CA 1
ATOM 847 C C . SER A 1 110 ? -3.779 18.768 -11.561 1.00 97.44 110 SER A C 1
ATOM 849 O O . SER A 1 110 ? -4.788 19.374 -11.210 1.00 97.44 110 SER A O 1
ATOM 851 N N . PHE A 1 111 ? -3.583 17.472 -11.293 1.00 97.62 111 PHE A N 1
ATOM 852 C CA . PHE A 1 111 ? -4.482 16.669 -10.469 1.00 97.62 111 PHE A CA 1
ATOM 853 C C . PHE A 1 111 ? -4.046 16.688 -9.009 1.00 97.62 111 PHE A C 1
ATOM 855 O O . PHE A 1 111 ? -2.850 16.640 -8.716 1.00 97.62 111 PHE A O 1
ATOM 862 N N . GLY A 1 112 ? -5.024 16.663 -8.107 1.00 95.44 112 GLY A N 1
ATOM 863 C CA . GLY A 1 112 ? -4.796 16.642 -6.669 1.00 95.44 112 GLY A CA 1
ATOM 864 C C . GLY A 1 112 ? -4.347 17.982 -6.093 1.00 95.44 112 GLY A C 1
ATOM 865 O O . GLY A 1 112 ? -4.366 19.027 -6.746 1.00 95.44 112 GLY A O 1
ATOM 866 N N . ARG A 1 113 ? -3.996 17.963 -4.808 1.00 94.62 113 ARG A N 1
ATOM 867 C CA . ARG A 1 113 ? -3.573 19.154 -4.060 1.00 94.62 113 ARG A CA 1
ATOM 868 C C . ARG A 1 113 ? -2.050 19.321 -4.100 1.00 94.62 113 ARG A C 1
ATOM 870 O O . ARG A 1 113 ? -1.332 18.369 -4.411 1.00 94.62 113 ARG A O 1
ATOM 877 N N . PRO A 1 114 ? -1.516 20.507 -3.741 1.00 94.88 114 PRO A N 1
ATOM 878 C CA . PRO A 1 114 ? -0.080 20.672 -3.532 1.00 94.88 114 PRO A CA 1
ATOM 879 C C . PRO A 1 114 ? 0.493 19.557 -2.642 1.00 94.88 114 PRO A C 1
ATOM 881 O O . PRO A 1 114 ? -0.143 19.157 -1.668 1.00 94.88 114 PRO A O 1
ATOM 884 N N . ASN A 1 115 ? 1.670 19.039 -3.008 1.00 93.62 115 ASN A N 1
ATOM 885 C CA . ASN A 1 115 ? 2.342 17.870 -2.407 1.00 93.62 115 ASN A CA 1
ATOM 886 C C . ASN A 1 115 ? 1.628 16.511 -2.555 1.00 93.62 115 ASN A C 1
ATOM 888 O O . ASN A 1 115 ? 2.189 15.492 -2.164 1.00 93.62 115 ASN A O 1
ATOM 892 N N . ASN A 1 116 ? 0.443 16.468 -3.168 1.00 95.81 116 ASN A N 1
ATOM 893 C CA . ASN A 1 116 ? -0.381 15.270 -3.335 1.00 95.81 116 ASN A CA 1
ATOM 894 C C . ASN A 1 116 ? -0.892 15.185 -4.779 1.00 95.81 116 ASN A C 1
ATOM 896 O O . ASN A 1 116 ? -2.092 15.139 -5.042 1.00 95.81 116 ASN A O 1
ATOM 900 N N . ALA A 1 117 ? 0.049 15.243 -5.718 1.00 95.94 117 ALA A N 1
ATOM 901 C CA . ALA A 1 117 ? -0.223 15.482 -7.124 1.00 95.94 117 ALA A CA 1
ATOM 902 C C . ALA A 1 117 ? -0.308 14.192 -7.952 1.00 95.94 117 ALA A C 1
ATOM 904 O O . ALA A 1 117 ? 0.571 13.334 -7.845 1.00 95.94 117 ALA A O 1
ATOM 905 N N . GLY A 1 118 ? -1.321 14.092 -8.814 1.00 96.31 118 GLY A N 1
ATOM 906 C CA . GLY A 1 118 ? -1.508 12.969 -9.734 1.00 96.31 118 GLY A CA 1
ATOM 907 C C . GLY A 1 118 ? -2.809 12.193 -9.546 1.00 96.31 118 GLY A C 1
ATOM 908 O O . GLY A 1 118 ? -3.703 12.583 -8.794 1.00 96.31 118 GLY A O 1
ATOM 909 N N . THR A 1 119 ? -2.899 11.074 -10.257 1.00 97.56 119 THR A N 1
ATOM 910 C CA . THR A 1 119 ? -3.958 10.072 -10.108 1.00 97.56 119 THR A CA 1
ATOM 911 C C . THR A 1 119 ? -3.466 8.905 -9.263 1.00 97.56 119 THR A C 1
ATOM 913 O O . THR A 1 119 ? -2.260 8.670 -9.136 1.00 97.56 119 THR A O 1
ATOM 916 N N . LYS A 1 120 ? -4.405 8.183 -8.657 1.00 97.69 120 LYS A N 1
ATOM 917 C CA . LYS A 1 120 ? -4.134 6.996 -7.854 1.00 97.69 120 LYS A CA 1
ATOM 918 C C . LYS A 1 120 ? -5.104 5.893 -8.245 1.00 97.69 120 LYS A C 1
ATOM 920 O O . LYS A 1 120 ? -6.292 6.136 -8.448 1.00 97.69 120 LYS A O 1
ATOM 925 N N . LEU A 1 121 ? -4.599 4.668 -8.312 1.00 97.94 121 LEU A N 1
ATOM 926 C CA . LEU A 1 121 ? -5.424 3.477 -8.412 1.00 97.94 121 LEU A CA 1
ATOM 927 C C . LEU A 1 121 ? -5.961 3.131 -7.016 1.00 97.94 121 LEU A C 1
ATOM 929 O O . LEU A 1 121 ? -5.229 2.625 -6.160 1.00 97.94 121 LEU A O 1
ATOM 933 N N . PHE A 1 122 ? -7.234 3.437 -6.781 1.00 98.44 122 PHE A N 1
ATOM 934 C CA . PHE A 1 122 ? -7.942 3.115 -5.549 1.00 98.44 122 PHE A CA 1
ATOM 935 C C . PHE A 1 122 ? -8.505 1.701 -5.622 1.00 98.44 122 PHE A C 1
ATOM 937 O O . PHE A 1 122 ? -9.050 1.286 -6.642 1.00 98.44 122 PHE A O 1
ATOM 944 N N . CYS A 1 123 ? -8.401 0.959 -4.523 1.00 98.50 123 CYS A N 1
ATOM 945 C CA . CYS A 1 123 ? -9.031 -0.352 -4.381 1.00 98.50 123 CYS A CA 1
ATOM 946 C C . CYS A 1 123 ? -9.986 -0.303 -3.194 1.00 98.50 123 CYS A C 1
ATOM 948 O O . CYS A 1 123 ? -9.541 -0.391 -2.051 1.00 98.50 123 CYS A O 1
ATOM 950 N N . VAL A 1 124 ? -11.284 -0.153 -3.449 1.00 98.62 124 VAL A N 1
ATOM 951 C CA . VAL A 1 124 ? -12.293 -0.095 -2.390 1.00 98.62 124 VAL A CA 1
ATOM 952 C C . VAL A 1 124 ? -12.857 -1.487 -2.137 1.00 98.62 124 VAL A C 1
ATOM 954 O O . VAL A 1 124 ? -13.366 -2.162 -3.030 1.00 98.62 124 VAL A O 1
ATOM 957 N N . SER A 1 125 ? -12.776 -1.910 -0.881 1.00 98.06 125 SER A N 1
ATOM 958 C CA . SER A 1 125 ? -13.215 -3.218 -0.402 1.00 98.06 125 SER A CA 1
ATOM 959 C C . SER A 1 125 ? -14.032 -3.095 0.887 1.00 98.06 125 SER A C 1
ATOM 961 O O . SER A 1 125 ? -14.128 -2.025 1.492 1.00 98.06 125 SER A O 1
ATOM 963 N N . GLY A 1 126 ? -14.617 -4.207 1.331 1.00 96.81 126 GLY A N 1
ATOM 964 C CA . GLY A 1 126 ? -15.409 -4.254 2.558 1.00 96.81 126 GLY A CA 1
ATOM 965 C C . GLY A 1 126 ? -16.867 -3.858 2.333 1.00 96.81 126 GLY A C 1
ATOM 966 O O . GLY A 1 126 ? -17.506 -4.318 1.390 1.00 96.81 126 GLY A O 1
ATOM 967 N N . HIS A 1 127 ? -17.416 -3.056 3.241 1.00 98.44 127 HIS A N 1
ATOM 968 C CA . HIS A 1 127 ? -18.854 -2.811 3.387 1.00 98.44 127 HIS A CA 1
ATOM 969 C C . HIS A 1 127 ? -19.368 -1.627 2.544 1.00 98.44 127 HIS A C 1
ATOM 971 O O . HIS A 1 127 ? -20.004 -0.704 3.054 1.00 98.44 127 HIS A O 1
ATOM 977 N N . VAL A 1 128 ? -19.118 -1.686 1.235 1.00 98.69 128 VAL A N 1
ATOM 978 C CA . VAL A 1 128 ? -19.727 -0.820 0.205 1.00 98.69 128 VAL A CA 1
ATOM 979 C C . VAL A 1 128 ? -20.684 -1.626 -0.674 1.00 98.69 128 VAL A C 1
ATOM 981 O O . VAL A 1 128 ? -20.636 -2.856 -0.665 1.00 98.69 128 VAL A O 1
ATOM 984 N N . ASN A 1 129 ? -21.551 -0.954 -1.432 1.00 98.50 129 ASN A N 1
ATOM 985 C CA . ASN A 1 129 ? -22.516 -1.638 -2.300 1.00 98.50 129 ASN A CA 1
ATOM 986 C C . ASN A 1 129 ? -21.839 -2.329 -3.494 1.00 98.50 129 ASN A C 1
ATOM 988 O O . ASN A 1 129 ? -22.162 -3.475 -3.794 1.00 98.50 129 ASN A O 1
ATOM 992 N N . ASN A 1 130 ? -20.862 -1.664 -4.119 1.00 98.31 130 ASN A N 1
ATOM 993 C CA . ASN A 1 130 ? -20.123 -2.174 -5.274 1.00 98.31 130 ASN A CA 1
ATOM 994 C C . ASN A 1 130 ? -18.602 -2.068 -5.038 1.00 98.31 130 ASN A C 1
ATOM 996 O O . ASN A 1 130 ? -17.985 -1.088 -5.460 1.00 98.31 130 ASN A O 1
ATOM 1000 N N . PRO A 1 131 ? -17.971 -3.043 -4.352 1.00 98.38 131 PRO A N 1
ATOM 1001 C CA . PRO A 1 131 ? -16.518 -3.075 -4.192 1.00 98.38 131 PRO A CA 1
ATOM 1002 C C . PRO A 1 131 ? -15.820 -3.131 -5.553 1.00 98.38 131 PRO A C 1
ATOM 1004 O O . PRO A 1 131 ? -16.160 -3.971 -6.389 1.00 98.38 131 PRO A O 1
ATOM 1007 N N . CYS A 1 132 ? -14.847 -2.255 -5.784 1.00 98.31 132 CYS A N 1
ATOM 1008 C CA . CYS A 1 132 ? -14.170 -2.157 -7.071 1.00 98.31 132 CYS A CA 1
ATOM 1009 C C . CYS A 1 132 ? -12.791 -1.496 -6.961 1.00 98.31 132 CYS A C 1
ATOM 1011 O O . CYS A 1 132 ? -12.439 -0.873 -5.957 1.00 98.31 132 CYS A O 1
ATOM 1013 N N . THR A 1 133 ? -12.015 -1.643 -8.033 1.00 98.44 133 THR A N 1
ATOM 1014 C CA . THR A 1 133 ? -10.756 -0.933 -8.250 1.00 98.44 133 THR A CA 1
ATOM 1015 C C . THR A 1 133 ? -10.933 0.018 -9.426 1.00 98.44 133 THR A C 1
ATOM 1017 O O . THR A 1 133 ? -11.416 -0.400 -10.477 1.00 98.44 133 THR A O 1
ATOM 1020 N N . PHE A 1 134 ? -10.541 1.276 -9.253 1.00 98.50 134 PHE A N 1
ATOM 1021 C CA . PHE A 1 134 ? -10.681 2.337 -10.251 1.00 98.50 134 PHE A CA 1
ATOM 1022 C C . PHE A 1 134 ? -9.555 3.362 -10.095 1.00 98.50 134 PHE A C 1
ATOM 1024 O O . PHE A 1 134 ? -8.938 3.473 -9.036 1.00 98.50 134 PHE A O 1
ATOM 1031 N N . GLU A 1 135 ? -9.258 4.090 -11.167 1.00 98.38 135 GLU A N 1
ATOM 1032 C CA . GLU A 1 135 ? -8.291 5.187 -11.151 1.00 98.38 135 GLU A CA 1
ATOM 1033 C C . GLU A 1 135 ? -9.038 6.513 -11.011 1.00 98.38 135 GLU A C 1
ATOM 1035 O O . GLU A 1 135 ? -9.992 6.760 -11.746 1.00 98.38 135 GLU A O 1
ATOM 1040 N N . GLU A 1 136 ? -8.604 7.357 -10.076 1.00 98.06 136 GLU A N 1
ATOM 1041 C CA . GLU A 1 136 ? -9.189 8.679 -9.847 1.00 98.06 136 GLU A CA 1
ATOM 1042 C C . GLU A 1 136 ? -8.112 9.684 -9.414 1.00 98.06 136 GLU A C 1
ATOM 1044 O O . GLU A 1 136 ? -7.027 9.304 -8.955 1.00 98.06 136 GLU A O 1
ATOM 1049 N N . ALA A 1 137 ? -8.390 10.977 -9.572 1.00 97.56 137 ALA A N 1
ATOM 1050 C CA . ALA A 1 137 ? -7.532 12.038 -9.060 1.00 97.56 137 ALA A CA 1
ATOM 1051 C C . ALA A 1 137 ? -7.332 11.917 -7.537 1.00 97.56 137 ALA A C 1
ATOM 1053 O O . ALA A 1 137 ? -8.272 11.679 -6.776 1.00 97.56 137 ALA A O 1
ATOM 1054 N N . MET A 1 138 ? -6.093 12.113 -7.076 1.00 95.50 138 MET A N 1
ATOM 1055 C CA . MET A 1 138 ? -5.819 12.222 -5.641 1.00 95.50 138 MET A CA 1
ATOM 1056 C C . MET A 1 138 ? -6.520 13.443 -5.036 1.00 95.50 138 MET A C 1
ATOM 1058 O O . MET A 1 138 ? -6.907 14.370 -5.745 1.00 95.50 138 MET A O 1
ATOM 1062 N N . SER A 1 139 ? -6.677 13.444 -3.709 1.00 97.12 139 SER A N 1
ATOM 1063 C CA . SER A 1 139 ? -7.395 14.483 -2.951 1.00 97.12 139 SER A CA 1
ATOM 1064 C C . SER A 1 139 ? -8.906 14.562 -3.202 1.00 97.12 139 SER A C 1
ATOM 1066 O O . SER A 1 139 ? -9.548 15.462 -2.660 1.00 97.12 139 SER A O 1
ATOM 1068 N N . ILE A 1 140 ? -9.494 13.624 -3.951 1.00 97.56 140 ILE A N 1
ATOM 1069 C CA . ILE A 1 140 ? -10.951 13.450 -4.013 1.00 97.56 140 ILE A CA 1
ATOM 1070 C C . ILE A 1 140 ? -11.521 13.224 -2.594 1.00 97.56 140 ILE A C 1
ATOM 1072 O O . ILE A 1 140 ? -10.938 12.450 -1.825 1.00 97.56 140 ILE A O 1
ATOM 1076 N N . PRO A 1 141 ? -12.625 13.884 -2.196 1.00 97.81 141 PRO A N 1
ATOM 1077 C CA . PRO A 1 141 ? -13.281 13.618 -0.919 1.00 97.81 141 PRO A CA 1
ATOM 1078 C C . PRO A 1 141 ? -13.724 12.155 -0.801 1.00 97.81 141 PRO A C 1
ATOM 1080 O O . PRO A 1 141 ? -14.262 11.586 -1.751 1.00 97.81 141 PRO A O 1
ATOM 1083 N N . PHE A 1 142 ? -13.561 11.546 0.376 1.00 98.31 142 PHE A N 1
ATOM 1084 C CA . PHE A 1 142 ? -13.954 10.150 0.602 1.00 98.31 142 PHE A CA 1
ATOM 1085 C C . PHE A 1 142 ? -15.424 9.882 0.243 1.00 98.31 142 PHE A C 1
ATOM 1087 O O . PHE A 1 142 ? -15.722 8.889 -0.423 1.00 98.31 142 PHE A O 1
ATOM 1094 N N . ARG A 1 143 ? -16.341 10.780 0.631 1.00 98.06 143 ARG A N 1
ATOM 1095 C CA . ARG A 1 143 ? -17.764 10.682 0.275 1.00 98.06 143 ARG 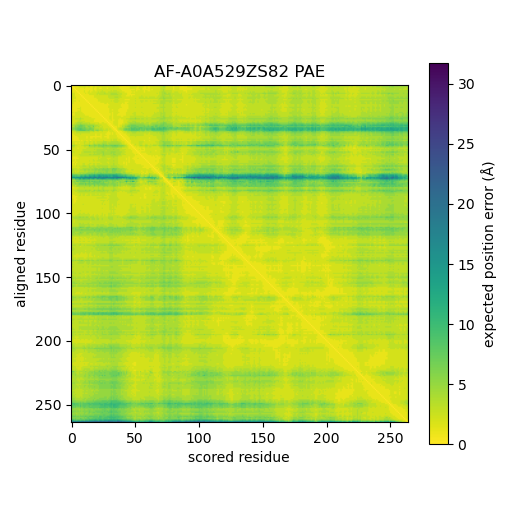A CA 1
ATOM 1096 C C . ARG A 1 143 ? -17.986 10.579 -1.229 1.00 98.06 143 ARG A C 1
ATOM 1098 O O . ARG A 1 143 ? -18.642 9.649 -1.691 1.00 98.06 143 ARG A O 1
ATOM 1105 N N . GLU A 1 144 ? -17.387 11.504 -1.970 1.00 97.94 144 GLU A N 1
ATOM 1106 C CA . GLU A 1 144 ? -17.498 11.585 -3.424 1.00 97.94 144 GLU A CA 1
ATOM 1107 C C . GLU A 1 144 ? -16.913 10.339 -4.096 1.00 97.94 144 GLU A C 1
ATOM 1109 O O . GLU A 1 144 ? -17.549 9.755 -4.974 1.00 97.94 144 GLU A O 1
ATOM 1114 N N . LEU A 1 145 ? -15.752 9.873 -3.628 1.00 98.06 145 LEU A N 1
ATOM 1115 C CA . LEU A 1 145 ? -15.106 8.656 -4.118 1.00 98.06 145 LEU A CA 1
ATOM 1116 C C . LEU A 1 145 ? -16.022 7.429 -3.979 1.00 98.06 145 LEU A C 1
ATOM 1118 O O . LEU A 1 145 ? -16.158 6.639 -4.915 1.00 98.06 145 LEU A O 1
ATOM 1122 N N . ILE A 1 146 ? -16.670 7.265 -2.824 1.00 98.50 146 ILE A N 1
ATOM 1123 C CA . ILE A 1 146 ? -17.531 6.109 -2.543 1.00 98.50 146 ILE A CA 1
ATOM 1124 C C . ILE A 1 146 ? -18.873 6.195 -3.277 1.00 98.50 146 ILE A C 1
ATOM 1126 O O . ILE A 1 146 ? -19.357 5.178 -3.779 1.00 98.50 146 ILE A O 1
ATOM 1130 N N . GLU A 1 147 ? -19.494 7.371 -3.338 1.00 97.94 147 GLU A N 1
ATOM 1131 C CA . GLU A 1 147 ? -20.766 7.557 -4.046 1.00 97.94 147 GLU A CA 1
ATOM 1132 C C . GLU A 1 147 ? -20.605 7.355 -5.551 1.00 97.94 147 GLU A C 1
ATOM 1134 O O . GLU A 1 147 ? -21.396 6.628 -6.153 1.00 97.94 147 GLU A O 1
ATOM 1139 N N . THR A 1 148 ? -19.551 7.931 -6.131 1.00 97.94 148 THR A N 1
ATOM 1140 C CA . THR A 1 148 ? -19.307 7.905 -7.577 1.00 97.94 148 THR A CA 1
ATOM 1141 C C . THR A 1 148 ? -18.946 6.508 -8.062 1.00 97.94 148 THR A C 1
ATOM 1143 O O . THR A 1 148 ? -19.528 6.018 -9.029 1.00 97.94 148 THR A O 1
ATOM 1146 N N . HIS A 1 149 ? -18.005 5.847 -7.384 1.00 98.31 149 HIS A N 1
ATOM 1147 C CA . HIS A 1 149 ? -17.402 4.618 -7.907 1.00 98.31 149 HIS A CA 1
ATOM 1148 C C . HIS A 1 149 ? -17.941 3.346 -7.253 1.00 98.31 149 HIS A C 1
ATOM 1150 O O . HIS A 1 149 ? -18.010 2.301 -7.893 1.00 98.31 149 HIS A O 1
ATOM 1156 N N . CYS A 1 150 ? -18.362 3.416 -5.987 1.00 98.31 150 CYS A N 1
ATOM 1157 C CA . CYS A 1 150 ? -18.743 2.233 -5.203 1.00 98.31 150 CYS A CA 1
ATOM 1158 C C . CYS A 1 150 ? -20.247 2.138 -4.912 1.00 98.31 150 CYS A C 1
ATOM 1160 O O . CYS A 1 150 ? -20.694 1.183 -4.272 1.00 98.31 150 CYS A O 1
ATOM 1162 N N . GLY A 1 151 ? -21.043 3.111 -5.366 1.00 97.56 151 GLY A N 1
ATOM 1163 C CA . GLY A 1 151 ? -22.492 3.144 -5.166 1.00 97.56 151 GLY A CA 1
ATOM 1164 C C . GLY A 1 151 ? -22.928 3.350 -3.712 1.00 97.56 151 GLY A C 1
ATOM 1165 O O . GLY A 1 151 ? -24.056 2.999 -3.367 1.00 97.56 151 GLY A O 1
ATOM 1166 N N . GLY A 1 152 ? -22.056 3.883 -2.850 1.00 98.06 152 GLY A N 1
ATOM 1167 C CA . GLY A 1 152 ? -22.373 4.180 -1.452 1.00 98.06 152 GLY A CA 1
ATOM 1168 C C . GLY A 1 152 ? -21.985 3.095 -0.438 1.00 98.06 152 GLY A C 1
ATOM 1169 O O . GLY A 1 152 ? -21.573 1.978 -0.768 1.00 98.06 152 GLY A O 1
ATOM 1170 N N . ILE A 1 153 ? -22.140 3.449 0.838 1.00 98.50 153 ILE A N 1
ATOM 1171 C CA . ILE A 1 153 ? -21.962 2.541 1.977 1.00 98.50 153 ILE A CA 1
ATOM 1172 C C . ILE A 1 153 ? -23.120 1.544 2.029 1.00 98.50 153 ILE A C 1
ATOM 1174 O O . ILE A 1 153 ? -24.281 1.906 1.804 1.00 98.50 153 ILE A O 1
ATOM 1178 N N . ARG A 1 154 ? -22.825 0.288 2.378 1.00 98.38 154 ARG A N 1
ATOM 1179 C CA . ARG A 1 154 ? -23.859 -0.729 2.582 1.00 98.38 154 ARG A CA 1
ATOM 1180 C C . ARG A 1 154 ? -24.813 -0.283 3.692 1.00 98.38 154 ARG A C 1
ATOM 1182 O O . ARG A 1 154 ? -24.395 -0.106 4.831 1.00 98.38 154 ARG A O 1
ATOM 1189 N N . GLY A 1 155 ? -26.095 -0.104 3.370 1.00 97.69 155 GLY A N 1
ATOM 1190 C CA . GLY A 1 155 ? -27.103 0.394 4.319 1.00 97.69 155 GLY A CA 1
ATOM 1191 C C . GLY A 1 155 ? -27.109 1.916 4.538 1.00 97.69 155 GLY A C 1
ATOM 1192 O O . GLY A 1 155 ? -27.807 2.381 5.433 1.00 97.69 155 GLY A O 1
ATOM 1193 N N . GLY A 1 156 ? -26.376 2.688 3.728 1.00 97.94 156 GLY A N 1
ATOM 1194 C CA . GLY A 1 156 ? -26.346 4.155 3.779 1.00 97.94 156 GLY A CA 1
ATOM 1195 C C . GLY A 1 156 ? -25.218 4.734 4.639 1.00 97.94 156 GLY A C 1
ATOM 1196 O O . GLY A 1 156 ? -24.565 4.028 5.404 1.00 97.94 156 GLY A O 1
ATOM 1197 N N . TRP A 1 157 ? -24.974 6.041 4.501 1.00 97.69 157 TRP A N 1
ATOM 1198 C CA . TRP A 1 157 ? -23.863 6.743 5.162 1.00 97.69 157 TRP A CA 1
ATOM 1199 C C . TRP A 1 157 ? -23.921 6.707 6.687 1.00 97.69 157 TRP A C 1
ATOM 1201 O O . TRP A 1 157 ? -22.890 6.527 7.333 1.00 97.69 157 TRP A O 1
ATOM 1211 N N . ASP A 1 158 ? -25.122 6.769 7.261 1.00 97.44 158 ASP A N 1
ATOM 1212 C CA . ASP A 1 158 ? -25.320 6.631 8.707 1.00 97.44 158 ASP A CA 1
ATOM 1213 C C . ASP A 1 158 ? -24.923 5.244 9.224 1.00 97.44 158 ASP A C 1
ATOM 1215 O O . ASP A 1 158 ? -24.741 5.066 10.429 1.00 97.44 158 ASP A O 1
ATOM 1219 N N . ASN A 1 159 ? -24.772 4.254 8.341 1.00 98.25 159 ASN A N 1
ATOM 1220 C CA . ASN A 1 159 ? -24.297 2.925 8.692 1.00 98.25 159 ASN A CA 1
ATOM 1221 C C . ASN A 1 159 ? -22.763 2.816 8.684 1.00 98.25 159 ASN A C 1
ATOM 1223 O O . ASN A 1 159 ? -22.243 1.765 9.037 1.00 98.25 159 ASN A O 1
ATOM 1227 N N . LEU A 1 160 ? -22.009 3.856 8.316 1.00 98.62 160 LEU A N 1
ATOM 1228 C CA . LEU A 1 160 ? -20.546 3.818 8.371 1.00 98.62 160 LEU A CA 1
ATOM 1229 C C . LEU A 1 160 ? -20.051 3.767 9.827 1.00 98.62 160 LEU A C 1
ATOM 1231 O O . LEU A 1 160 ? -20.532 4.508 10.686 1.00 98.62 160 LEU A O 1
ATOM 1235 N N . LEU A 1 161 ? -19.068 2.904 10.101 1.00 98.56 161 LEU A N 1
ATOM 1236 C CA . LEU A 1 161 ? -18.413 2.791 11.406 1.00 98.56 161 LEU A CA 1
ATOM 1237 C C . LEU A 1 161 ? -16.993 3.364 11.370 1.00 98.56 161 LEU A C 1
ATOM 1239 O O . LEU A 1 161 ? -16.662 4.265 12.141 1.00 98.56 161 LEU A O 1
ATOM 1243 N N . ALA A 1 162 ? -16.153 2.840 10.480 1.00 98.38 162 ALA A N 1
ATOM 1244 C CA . ALA A 1 162 ? -14.761 3.250 10.339 1.00 98.38 162 ALA A CA 1
ATOM 1245 C C . ALA A 1 162 ? -14.200 2.835 8.975 1.00 98.38 162 ALA A C 1
ATOM 1247 O O . ALA A 1 162 ? -14.771 2.002 8.269 1.00 98.38 162 ALA A O 1
ATOM 1248 N N . VAL A 1 163 ? -13.052 3.401 8.615 1.00 98.56 163 VAL A N 1
ATOM 1249 C CA . VAL A 1 163 ? -12.373 3.122 7.346 1.00 98.56 163 VAL A CA 1
ATOM 1250 C C . VAL A 1 163 ? -10.887 2.925 7.599 1.00 98.56 163 VAL A C 1
ATOM 1252 O O . VAL A 1 163 ? -10.292 3.672 8.367 1.00 98.56 163 VAL A O 1
ATOM 1255 N N . ILE A 1 164 ? -10.270 1.947 6.942 1.00 98.56 164 ILE A N 1
ATOM 1256 C CA . ILE A 1 164 ? -8.809 1.858 6.828 1.00 98.56 164 ILE A CA 1
ATOM 1257 C C . ILE A 1 164 ? -8.447 2.388 5.434 1.00 98.56 164 ILE A C 1
ATOM 1259 O O . ILE A 1 164 ? -8.664 1.675 4.454 1.00 98.56 164 ILE A O 1
ATOM 1263 N N . PRO A 1 165 ? -7.958 3.632 5.301 1.00 97.56 165 PRO A N 1
ATOM 1264 C CA . PRO A 1 165 ? -7.902 4.299 4.000 1.00 97.56 165 PRO A CA 1
ATOM 1265 C C . PRO A 1 165 ? -6.744 3.851 3.094 1.00 97.56 165 PRO A C 1
ATOM 1267 O O . PRO A 1 165 ? -6.804 4.078 1.890 1.00 97.56 165 PRO A O 1
ATOM 1270 N N . GLY A 1 166 ? -5.700 3.215 3.638 1.00 94.44 166 GLY A N 1
ATOM 1271 C CA . GLY A 1 166 ? -4.449 2.983 2.905 1.00 94.44 166 GLY A CA 1
ATOM 1272 C C . GLY A 1 166 ? -3.961 1.548 2.769 1.00 94.44 166 GLY A C 1
ATOM 1273 O O . GLY A 1 166 ? -2.817 1.309 2.371 1.00 94.44 166 GLY A O 1
ATOM 1274 N N . GLY A 1 167 ? -4.820 0.586 3.074 1.00 95.06 167 GLY A N 1
ATOM 1275 C CA . GLY A 1 167 ? -4.476 -0.821 3.234 1.00 95.06 167 GLY A CA 1
ATOM 1276 C C . GLY A 1 167 ? -4.182 -1.162 4.690 1.00 95.06 167 GLY A C 1
ATOM 1277 O O . GLY A 1 167 ? -4.179 -0.304 5.565 1.00 95.06 167 GLY A O 1
ATOM 1278 N N . ALA A 1 168 ? -3.924 -2.436 4.975 1.00 94.81 168 ALA A N 1
ATOM 1279 C CA . ALA A 1 168 ? -3.859 -2.941 6.349 1.00 94.81 168 ALA A CA 1
ATOM 1280 C C . ALA A 1 168 ? -2.781 -2.289 7.242 1.00 94.81 168 ALA A C 1
ATOM 1282 O O . ALA A 1 168 ? -2.771 -2.536 8.449 1.00 94.81 168 ALA A O 1
ATOM 1283 N N . SER A 1 169 ? -1.836 -1.530 6.677 1.00 94.19 169 SER A N 1
ATOM 1284 C CA . SER A 1 169 ? -0.690 -0.932 7.376 1.00 94.19 169 SER A CA 1
ATOM 1285 C C . SER A 1 169 ? -0.951 0.452 7.955 1.00 94.19 169 SER A C 1
ATOM 1287 O O . SER A 1 169 ? -0.021 1.055 8.487 1.00 94.19 169 SER A O 1
ATOM 1289 N N . VAL A 1 170 ? -2.174 0.973 7.844 1.00 97.12 170 VAL A N 1
ATOM 1290 C CA . VAL A 1 170 ? -2.526 2.291 8.382 1.00 97.12 170 VAL A CA 1
ATOM 1291 C C . VAL A 1 170 ? -3.604 2.183 9.465 1.00 97.12 170 VAL A C 1
ATOM 1293 O O . VAL A 1 170 ? -4.427 1.265 9.424 1.00 97.12 170 VAL A O 1
ATOM 1296 N 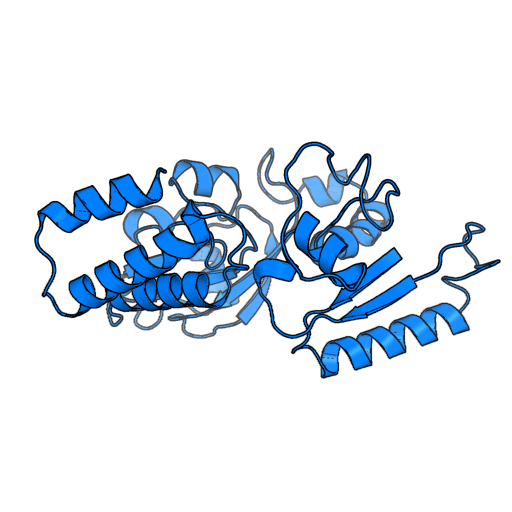N . PRO A 1 171 ? -3.623 3.105 10.443 1.00 97.56 171 PRO A N 1
ATOM 1297 C CA . PRO A 1 171 ? -4.699 3.201 11.423 1.00 97.56 171 PRO A CA 1
ATOM 1298 C C . PRO A 1 171 ? -6.080 3.367 10.782 1.00 97.56 171 PRO A C 1
ATOM 1300 O O . PRO A 1 171 ? -6.228 4.021 9.748 1.00 97.56 171 PRO A O 1
ATOM 1303 N N . LEU A 1 172 ? -7.105 2.817 11.431 1.00 97.12 172 LEU A N 1
ATOM 1304 C CA . LEU A 1 172 ? -8.492 3.118 11.082 1.00 97.12 172 LEU A CA 1
ATOM 1305 C C . LEU A 1 172 ? -8.824 4.578 11.416 1.00 97.12 172 LEU A C 1
ATOM 1307 O O . LEU A 1 172 ? -8.317 5.127 12.394 1.00 97.12 172 LEU A O 1
ATOM 1311 N N . VAL A 1 173 ? -9.721 5.171 10.639 1.00 98.31 173 VAL A N 1
ATOM 1312 C CA . VAL A 1 173 ? -10.274 6.505 10.865 1.00 98.31 173 VAL A CA 1
ATOM 1313 C C . VAL A 1 173 ? -11.773 6.366 11.159 1.00 98.31 173 VAL A C 1
ATOM 1315 O O . VAL A 1 173 ? -12.479 5.706 10.385 1.00 98.31 173 VAL A O 1
ATOM 1318 N N . PRO A 1 174 ? -12.280 6.933 12.271 1.00 98.19 174 PRO A N 1
ATOM 1319 C CA . PRO A 1 174 ? -13.708 6.923 12.587 1.00 98.19 174 PRO A CA 1
ATOM 1320 C C . PRO A 1 174 ? -14.556 7.598 11.504 1.00 98.19 174 PRO A C 1
ATOM 1322 O O . PRO A 1 174 ? -14.112 8.562 10.876 1.00 98.19 174 PRO A O 1
ATOM 1325 N N . ALA A 1 175 ? -15.796 7.128 11.328 1.00 97.88 175 ALA A N 1
ATOM 1326 C CA . ALA A 1 175 ? -16.730 7.637 10.319 1.00 97.88 175 ALA A CA 1
ATOM 1327 C C . ALA A 1 175 ? -16.835 9.173 10.304 1.00 97.88 175 ALA A C 1
ATOM 1329 O O . ALA A 1 175 ? -16.727 9.782 9.246 1.00 97.88 175 ALA A O 1
ATOM 1330 N N . GLU A 1 176 ? -16.978 9.793 11.478 1.00 96.31 176 GLU A N 1
ATOM 1331 C CA . GLU A 1 176 ? -17.143 11.246 11.637 1.00 96.31 176 GLU A CA 1
ATOM 1332 C C . GLU A 1 176 ? -15.943 12.070 11.138 1.00 96.31 176 GLU A C 1
ATOM 1334 O O . GLU A 1 176 ? -16.104 13.231 10.782 1.00 96.31 176 GLU A O 1
ATOM 1339 N N . GLN A 1 177 ? -14.745 11.477 11.108 1.00 97.38 177 GLN A N 1
ATOM 1340 C CA . GLN A 1 177 ? -13.513 12.158 10.705 1.00 97.38 177 GLN A CA 1
ATOM 1341 C C . GLN A 1 177 ? -13.201 11.936 9.226 1.00 97.38 177 GLN A C 1
ATOM 1343 O O . GLN A 1 177 ? -12.690 12.835 8.566 1.00 97.38 177 GLN A O 1
ATOM 1348 N N . ILE A 1 178 ? -13.490 10.738 8.704 1.00 97.06 178 ILE A N 1
ATOM 1349 C CA . ILE A 1 178 ? -13.129 10.366 7.330 1.00 97.06 178 ILE A CA 1
ATOM 1350 C C . ILE A 1 178 ? -14.166 10.804 6.297 1.00 97.06 178 ILE A C 1
ATOM 1352 O O . ILE A 1 178 ? -13.800 10.979 5.142 1.00 97.06 178 ILE A O 1
ATOM 1356 N N . MET A 1 179 ? -15.440 10.966 6.683 1.00 94.75 179 MET A N 1
ATOM 1357 C CA . MET A 1 179 ? -16.554 11.105 5.733 1.00 94.75 179 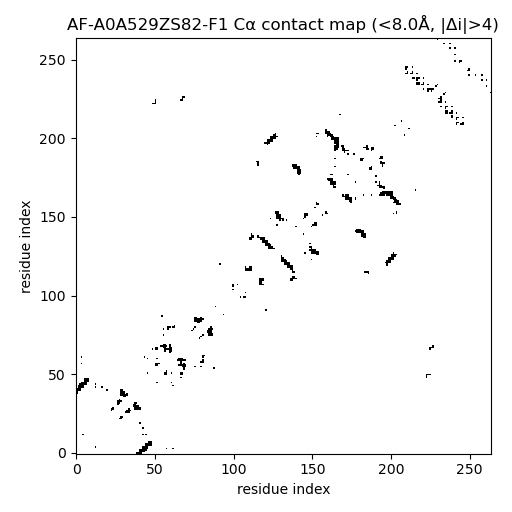MET A CA 1
ATOM 1358 C C . MET A 1 179 ? -16.296 12.177 4.669 1.00 94.75 179 MET A C 1
ATOM 1360 O O . MET A 1 179 ? -16.483 11.916 3.485 1.00 94.75 179 MET A O 1
ATOM 1364 N N . ASP A 1 180 ? -15.776 13.330 5.086 1.00 92.94 180 ASP A N 1
ATOM 1365 C CA . ASP A 1 180 ? -15.494 14.472 4.209 1.00 92.94 180 ASP A CA 1
ATOM 1366 C C . ASP A 1 180 ? -13.988 14.743 4.050 1.00 92.94 180 ASP A C 1
ATOM 1368 O O . ASP A 1 180 ? -13.577 15.798 3.566 1.00 92.94 180 ASP A O 1
ATOM 1372 N N . ALA A 1 181 ? -13.144 13.792 4.460 1.00 96.94 181 ALA A N 1
ATOM 1373 C CA . ALA A 1 181 ? -11.702 13.926 4.355 1.00 96.94 181 ALA A CA 1
ATOM 1374 C C . ALA A 1 181 ? -11.237 13.763 2.895 1.00 96.94 181 ALA A C 1
ATOM 1376 O O . ALA A 1 181 ? -11.688 12.841 2.204 1.00 96.94 181 ALA A O 1
ATOM 1377 N N . PRO A 1 182 ? -10.301 14.603 2.421 1.00 97.62 182 PRO A N 1
ATOM 1378 C CA . PRO A 1 182 ? -9.603 14.371 1.163 1.00 97.62 182 PRO A CA 1
ATOM 1379 C C . PRO A 1 182 ? -8.797 13.069 1.212 1.00 97.62 182 PRO A C 1
ATOM 1381 O O . PRO A 1 182 ? -8.049 12.823 2.161 1.00 97.62 182 PRO A O 1
ATOM 1384 N N . MET A 1 183 ? -8.905 12.250 0.168 1.00 97.88 183 MET A N 1
ATOM 1385 C CA . MET A 1 183 ? -8.135 11.015 0.025 1.00 97.88 183 MET A CA 1
ATOM 1386 C C . MET A 1 183 ? -6.744 11.317 -0.544 1.00 97.88 183 MET A C 1
ATOM 1388 O O . MET A 1 183 ? -6.455 11.077 -1.718 1.00 97.88 183 MET A O 1
ATOM 1392 N N . ASP A 1 184 ? -5.886 11.887 0.301 1.00 97.00 184 ASP A N 1
ATOM 1393 C CA . ASP A 1 184 ? -4.489 12.201 -0.002 1.00 97.00 184 ASP A CA 1
ATOM 1394 C C . ASP A 1 184 ? -3.536 11.900 1.175 1.00 97.00 184 ASP A C 1
ATOM 1396 O O . ASP A 1 184 ? -3.971 11.519 2.265 1.00 97.00 184 ASP A O 1
ATOM 1400 N N . PHE A 1 185 ? -2.218 11.974 0.949 1.00 96.19 185 PHE A N 1
ATOM 1401 C CA . PHE A 1 185 ? -1.228 11.586 1.960 1.00 96.19 185 PHE A CA 1
ATOM 1402 C C . PHE A 1 185 ? -1.209 12.544 3.151 1.00 96.19 185 PHE A C 1
ATOM 1404 O O . PHE A 1 185 ? -1.118 12.086 4.291 1.00 96.19 185 PHE A O 1
ATOM 1411 N N . ASP A 1 186 ? -1.287 13.851 2.900 1.00 97.06 186 ASP A N 1
ATOM 1412 C CA . ASP A 1 186 ? -1.203 14.859 3.955 1.00 97.06 186 A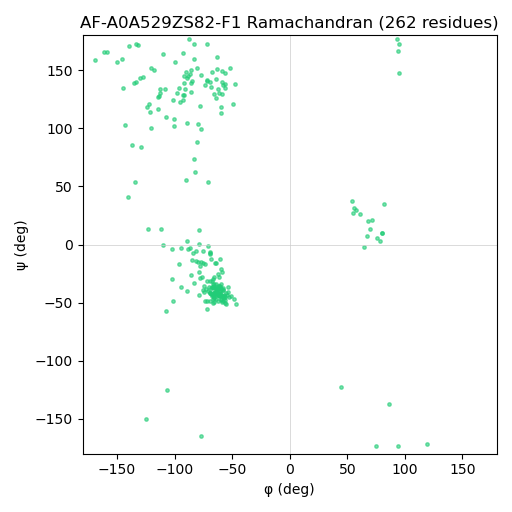SP A CA 1
ATOM 1413 C C . ASP A 1 186 ? -2.464 14.880 4.829 1.00 97.06 186 ASP A C 1
ATOM 1415 O O . ASP A 1 186 ? -2.349 14.792 6.050 1.00 97.06 186 ASP A O 1
ATOM 1419 N N . ALA A 1 187 ? -3.663 14.910 4.237 1.00 97.06 187 ALA A N 1
ATOM 1420 C CA . ALA A 1 187 ? -4.916 14.956 4.988 1.00 97.06 187 ALA A CA 1
ATOM 1421 C C . ALA A 1 187 ? -5.101 13.710 5.863 1.00 97.06 187 ALA A C 1
ATOM 1423 O O . ALA A 1 187 ? -5.477 13.813 7.031 1.00 97.06 187 ALA A O 1
ATOM 1424 N N . LEU A 1 188 ? -4.783 12.524 5.336 1.00 97.69 188 LEU A N 1
ATOM 1425 C CA . LEU A 1 188 ? -4.893 11.291 6.115 1.00 97.69 188 LEU A CA 1
ATOM 1426 C C . LEU A 1 188 ? -3.818 11.186 7.200 1.00 97.69 188 LEU A C 1
ATOM 1428 O O . LEU A 1 188 ? -4.097 10.633 8.266 1.00 97.69 188 LEU A O 1
ATOM 1432 N N . ARG A 1 189 ? -2.621 11.748 6.981 1.00 97.19 189 ARG A N 1
ATOM 1433 C CA . ARG A 1 189 ? -1.605 11.882 8.037 1.00 97.19 189 ARG A CA 1
ATOM 1434 C C . ARG A 1 189 ? -2.096 12.787 9.164 1.00 97.19 189 ARG A C 1
ATOM 1436 O O . ARG A 1 189 ? -1.897 12.451 10.331 1.00 97.19 189 ARG A O 1
ATOM 1443 N N . ASP A 1 190 ? -2.759 13.893 8.837 1.00 97.19 190 ASP A N 1
ATOM 1444 C CA . ASP A 1 190 ? -3.298 14.832 9.828 1.00 97.19 190 ASP A CA 1
ATOM 1445 C C . ASP A 1 190 ? -4.423 14.193 10.668 1.00 97.19 190 ASP A C 1
ATOM 1447 O O . ASP A 1 190 ? -4.556 14.482 11.860 1.00 97.19 190 ASP A O 1
ATOM 1451 N N . LEU A 1 191 ? -5.142 13.216 10.102 1.00 97.38 191 LEU A N 1
ATOM 1452 C CA . LEU A 1 191 ? -6.074 12.330 10.818 1.00 97.38 191 LEU A CA 1
ATOM 1453 C C . LEU A 1 191 ? -5.386 11.185 11.586 1.00 97.38 191 LEU A C 1
ATOM 1455 O O . LEU A 1 191 ? -6.047 10.255 12.045 1.00 97.38 191 LEU A O 1
ATOM 1459 N N . LYS A 1 192 ? -4.057 11.236 11.747 1.00 96.94 192 LYS A N 1
ATOM 1460 C CA . LYS A 1 192 ? -3.233 10.198 12.394 1.00 96.94 192 LYS A CA 1
ATOM 1461 C C . LYS A 1 192 ? -3.364 8.822 11.727 1.00 96.94 192 LYS A C 1
ATOM 1463 O O . LYS A 1 192 ? -3.217 7.795 12.388 1.00 96.94 192 LYS A O 1
ATOM 1468 N N . SER A 1 193 ? -3.624 8.807 10.423 1.00 97.81 193 SER A N 1
ATOM 1469 C CA . SER A 1 193 ? -3.650 7.623 9.565 1.00 97.81 193 SER A CA 1
ATOM 1470 C C . SER A 1 193 ? -2.690 7.821 8.377 1.00 97.81 193 SER A C 1
ATOM 1472 O O . SER A 1 193 ? -1.664 8.488 8.510 1.00 97.81 193 SER A O 1
ATOM 1474 N N . GLY A 1 194 ? -2.964 7.217 7.221 1.00 97.06 194 GLY A N 1
ATOM 1475 C CA . GLY A 1 194 ? -2.196 7.418 5.996 1.00 97.06 194 GLY A CA 1
ATOM 1476 C C . GLY A 1 194 ? -2.870 6.817 4.765 1.00 97.06 194 GLY A C 1
ATOM 1477 O O . GLY A 1 194 ? -3.692 5.912 4.874 1.00 97.06 194 GLY A O 1
ATOM 1478 N N . LEU A 1 195 ? -2.500 7.297 3.575 1.00 96.44 195 LEU A N 1
ATOM 1479 C CA . LEU A 1 195 ? -3.067 6.804 2.313 1.00 96.44 195 LEU A CA 1
ATOM 1480 C C . LEU A 1 195 ? -2.457 5.476 1.850 1.00 96.44 195 LEU A C 1
ATOM 1482 O O . LEU A 1 195 ? -3.097 4.753 1.100 1.00 96.44 195 LEU A O 1
ATOM 1486 N N . GLY A 1 196 ? -1.237 5.132 2.274 1.00 94.69 196 GLY A N 1
ATOM 1487 C CA . GLY A 1 196 ? -0.576 3.868 1.923 1.00 94.69 196 GLY A CA 1
ATOM 1488 C C . GLY A 1 196 ? -0.708 3.490 0.439 1.00 94.69 196 GLY A C 1
ATOM 1489 O O . GLY A 1 196 ? -0.329 4.248 -0.449 1.00 94.69 196 GLY A O 1
ATOM 1490 N N . THR A 1 197 ? -1.268 2.308 0.178 1.00 95.94 197 THR A N 1
ATOM 1491 C CA . THR A 1 197 ? -1.526 1.787 -1.179 1.00 95.94 197 THR A CA 1
ATOM 1492 C C . THR A 1 197 ? -2.808 2.321 -1.822 1.00 95.94 197 THR A C 1
ATOM 1494 O O . THR A 1 197 ? -3.046 2.039 -2.993 1.00 95.94 197 THR A O 1
ATOM 1497 N N . ALA A 1 198 ? -3.615 3.092 -1.087 1.00 97.44 198 ALA A N 1
ATOM 1498 C CA . ALA A 1 198 ? -4.995 3.458 -1.412 1.00 97.44 198 ALA A CA 1
ATOM 1499 C C . ALA A 1 198 ? -5.952 2.250 -1.533 1.00 97.44 198 ALA A C 1
ATOM 1501 O O . ALA A 1 198 ? -6.977 2.302 -2.216 1.00 97.44 198 ALA A O 1
ATOM 1502 N N . ALA A 1 199 ? -5.623 1.147 -0.848 1.00 97.62 199 ALA A N 1
ATOM 1503 C CA . ALA A 1 199 ? -6.532 0.026 -0.636 1.00 97.62 199 ALA A CA 1
ATOM 1504 C C . ALA A 1 199 ? -7.490 0.338 0.525 1.00 97.62 199 ALA A C 1
ATOM 1506 O O . ALA A 1 199 ? -7.217 0.038 1.689 1.00 97.62 199 ALA A O 1
ATOM 1507 N N . VAL A 1 200 ? -8.606 0.979 0.200 1.00 98.44 200 VAL A N 1
ATOM 1508 C CA . VAL A 1 200 ? -9.596 1.457 1.158 1.00 98.44 200 VAL A CA 1
ATOM 1509 C C . VAL A 1 200 ? -10.461 0.293 1.644 1.00 98.44 200 VAL A C 1
ATOM 1511 O O . VAL A 1 200 ? -11.151 -0.359 0.860 1.00 98.44 200 VAL A O 1
ATOM 1514 N N . ILE A 1 201 ? -10.447 0.023 2.948 1.00 98.62 201 ILE A N 1
ATOM 1515 C CA . ILE A 1 201 ? -11.289 -1.001 3.580 1.00 98.62 201 ILE A CA 1
ATOM 1516 C C . ILE A 1 201 ? -12.383 -0.293 4.371 1.00 98.62 201 ILE A C 1
ATOM 1518 O O . ILE A 1 201 ? -12.117 0.327 5.403 1.00 98.62 201 ILE A O 1
ATOM 1522 N N . VAL A 1 202 ? -13.616 -0.389 3.886 1.00 98.69 202 VAL A N 1
ATOM 1523 C CA . VAL A 1 202 ? -14.788 0.242 4.499 1.00 98.69 202 VAL A CA 1
ATOM 1524 C C . VAL A 1 202 ? -15.447 -0.718 5.483 1.00 98.69 202 VAL A C 1
ATOM 1526 O O . VAL A 1 202 ? -15.685 -1.884 5.161 1.00 98.69 202 VAL A O 1
ATOM 1529 N N . MET A 1 203 ? -15.779 -0.232 6.678 1.00 98.69 203 MET A N 1
ATOM 1530 C CA . MET A 1 203 ? -16.464 -1.000 7.715 1.00 98.69 203 MET A CA 1
ATOM 1531 C C . MET A 1 203 ? -17.745 -0.283 8.146 1.00 98.69 203 MET A C 1
ATOM 1533 O O . MET A 1 203 ? -17.694 0.835 8.655 1.00 98.69 203 MET A O 1
ATOM 1537 N N . ASP A 1 204 ? -18.894 -0.930 7.951 1.00 98.38 204 ASP A N 1
ATOM 1538 C CA . ASP A 1 204 ? -20.192 -0.484 8.464 1.00 98.38 204 ASP A CA 1
ATOM 1539 C C . ASP A 1 204 ? -20.436 -0.907 9.932 1.00 98.38 204 ASP A C 1
ATOM 1541 O O . ASP A 1 204 ? -19.670 -1.682 10.509 1.00 98.38 204 ASP A O 1
ATOM 1545 N N . LYS A 1 205 ? -21.516 -0.422 10.552 1.00 98.50 205 LYS A N 1
ATOM 1546 C CA . LYS A 1 205 ? -21.865 -0.682 11.962 1.00 98.50 205 LYS A CA 1
ATOM 1547 C C . LYS A 1 205 ? -22.286 -2.126 12.247 1.00 98.50 205 LYS A C 1
ATOM 1549 O O . LYS A 1 205 ? -22.449 -2.480 13.411 1.00 98.50 205 LYS A O 1
ATOM 1554 N N . SER A 1 206 ? -22.453 -2.963 11.222 1.00 98.00 206 SER A N 1
ATOM 1555 C CA . SER A 1 206 ? -22.775 -4.382 11.413 1.00 98.00 206 SER A CA 1
ATOM 1556 C C . SER A 1 206 ? -21.549 -5.229 11.770 1.00 98.00 206 SER A C 1
ATOM 1558 O O . SER A 1 206 ? -21.700 -6.362 12.227 1.00 98.00 206 SER A O 1
ATOM 1560 N N . THR A 1 207 ? -20.335 -4.703 11.567 1.00 97.94 207 THR A N 1
ATOM 1561 C CA . THR A 1 207 ? -19.101 -5.444 11.837 1.00 97.94 207 THR A CA 1
ATOM 1562 C C . THR A 1 207 ? -18.617 -5.284 13.270 1.00 97.94 207 THR A C 1
ATOM 1564 O O . THR A 1 207 ? -18.643 -4.199 13.846 1.00 97.94 207 THR A O 1
ATOM 1567 N N . ASP A 1 208 ? -18.044 -6.356 13.810 1.00 98.06 208 ASP A N 1
ATOM 1568 C CA . ASP A 1 208 ? -17.188 -6.266 14.987 1.00 98.06 208 ASP A CA 1
ATOM 1569 C C . ASP A 1 208 ? -15.815 -5.731 14.555 1.00 98.06 208 ASP A C 1
ATOM 1571 O O . ASP A 1 208 ? -14.976 -6.457 14.008 1.00 98.06 208 ASP A O 1
ATOM 1575 N N . VAL A 1 209 ? -15.606 -4.428 14.757 1.00 97.88 209 VAL A N 1
ATOM 1576 C CA . VAL A 1 209 ? -14.350 -3.758 14.401 1.00 97.88 209 VAL A CA 1
ATOM 1577 C C . VAL A 1 209 ? -13.170 -4.296 15.208 1.00 97.88 209 VAL A C 1
ATOM 1579 O O . VAL A 1 209 ? -12.076 -4.431 14.666 1.00 97.88 209 VAL A O 1
ATOM 1582 N N . VAL A 1 210 ? -13.375 -4.692 16.469 1.00 97.94 210 VAL A N 1
ATOM 1583 C CA . VAL A 1 210 ? -12.302 -5.246 17.309 1.00 97.94 210 VAL A CA 1
ATOM 1584 C C . VAL A 1 210 ? -11.846 -6.582 16.734 1.00 97.94 210 VAL A C 1
ATOM 1586 O O . VAL A 1 210 ? -10.645 -6.823 16.611 1.00 97.94 210 VAL A O 1
ATOM 1589 N N . LYS A 1 211 ? -12.787 -7.418 16.285 1.00 98.19 211 LYS A N 1
ATOM 1590 C CA . LYS A 1 211 ? -12.489 -8.692 15.620 1.00 98.19 211 LYS A CA 1
ATOM 1591 C C . LYS A 1 211 ? -11.842 -8.513 14.251 1.00 98.19 211 LYS A C 1
ATOM 1593 O O . LYS A 1 211 ? -10.932 -9.270 13.909 1.00 98.19 211 LYS A O 1
ATOM 1598 N N . ALA A 1 212 ? -12.259 -7.510 13.480 1.00 98.06 212 ALA A N 1
ATOM 1599 C CA . ALA A 1 212 ? -11.603 -7.171 12.219 1.00 98.06 212 ALA A CA 1
ATOM 1600 C C . ALA A 1 212 ? -10.127 -6.799 12.449 1.00 98.06 212 ALA A C 1
ATOM 1602 O O . ALA A 1 212 ? -9.240 -7.361 11.802 1.00 98.06 212 ALA A O 1
ATOM 1603 N N . ILE A 1 213 ? -9.842 -5.940 13.435 1.00 97.75 213 ILE A N 1
ATOM 1604 C CA . ILE A 1 213 ? -8.464 -5.580 13.795 1.00 97.75 213 ILE A CA 1
ATOM 1605 C C . ILE A 1 213 ? -7.705 -6.775 14.387 1.00 97.75 213 ILE A C 1
ATOM 1607 O O . ILE A 1 213 ? -6.549 -6.977 14.028 1.00 97.75 213 ILE A O 1
ATOM 1611 N N . ALA A 1 214 ? -8.336 -7.635 15.194 1.00 97.94 214 ALA A N 1
ATOM 1612 C CA . ALA A 1 214 ? -7.713 -8.870 15.683 1.00 97.94 214 ALA A CA 1
ATOM 1613 C C . ALA A 1 214 ? -7.268 -9.782 14.526 1.00 97.94 214 ALA A C 1
ATOM 1615 O O . ALA A 1 214 ? -6.170 -10.347 14.556 1.00 97.94 214 ALA A O 1
ATOM 1616 N N . ARG A 1 215 ? -8.074 -9.868 13.457 1.00 98.19 215 ARG A N 1
ATOM 1617 C CA . ARG A 1 215 ? -7.721 -10.619 12.246 1.00 98.19 215 ARG A CA 1
ATOM 1618 C C . ARG A 1 215 ? -6.544 -9.997 11.490 1.00 98.19 215 ARG A C 1
ATOM 1620 O O . ARG A 1 215 ? -5.741 -10.757 10.938 1.00 98.19 215 ARG A O 1
ATOM 1627 N N . LEU A 1 216 ? -6.418 -8.667 11.489 1.00 97.75 216 LEU A N 1
ATOM 1628 C CA . LEU A 1 216 ? -5.244 -7.961 10.960 1.00 97.75 216 LEU A CA 1
ATOM 1629 C C . LEU A 1 216 ? -4.006 -8.173 11.841 1.00 97.75 216 LEU A C 1
ATOM 1631 O O . LEU A 1 216 ? -2.927 -8.443 11.321 1.00 97.75 216 LEU A O 1
ATOM 1635 N N . SER A 1 217 ? -4.141 -8.151 13.168 1.00 97.25 217 SER A N 1
ATOM 1636 C CA . SER A 1 217 ? -3.041 -8.495 14.078 1.00 97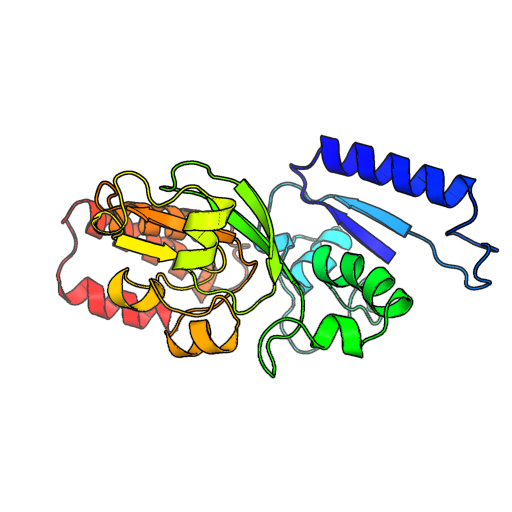.25 217 SER A CA 1
ATOM 1637 C C . SER A 1 217 ? -2.561 -9.932 13.858 1.00 97.25 217 SER A C 1
ATOM 1639 O O . SER A 1 217 ? -1.356 -10.177 13.818 1.00 97.25 217 SER A O 1
ATOM 1641 N N . TYR A 1 218 ? -3.483 -10.877 13.635 1.00 98.12 218 TYR A N 1
ATOM 1642 C CA . TYR A 1 218 ? -3.124 -12.240 13.239 1.00 98.12 218 TYR A CA 1
ATOM 1643 C C . TYR A 1 218 ? -2.378 -12.267 11.903 1.00 98.12 218 TYR A C 1
ATOM 1645 O O . TYR A 1 218 ? -1.386 -12.981 11.786 1.00 98.12 218 TYR A O 1
ATOM 1653 N N . PHE A 1 219 ? -2.839 -11.503 10.905 1.00 97.88 219 PHE A N 1
ATOM 1654 C CA . PHE A 1 219 ? -2.163 -11.390 9.611 1.00 97.88 219 PHE A CA 1
ATOM 1655 C C . PHE A 1 219 ? -0.710 -10.938 9.795 1.00 97.88 219 PHE A C 1
ATOM 1657 O O . PHE A 1 219 ? 0.189 -11.643 9.355 1.00 97.88 219 PHE A O 1
ATOM 1664 N N . TYR A 1 220 ? -0.453 -9.873 10.556 1.00 97.06 220 TYR A N 1
ATOM 1665 C CA . TYR A 1 220 ? 0.919 -9.437 10.845 1.00 97.06 220 TYR A CA 1
ATOM 1666 C C . TYR A 1 220 ? 1.746 -10.474 11.608 1.00 97.06 220 TYR A C 1
ATOM 1668 O O . TYR A 1 220 ? 2.925 -10.657 11.317 1.00 97.06 220 TYR A O 1
ATOM 1676 N N . LYS A 1 221 ? 1.135 -11.204 12.546 1.00 96.50 221 LYS A N 1
ATOM 1677 C CA . LYS A 1 221 ? 1.782 -12.324 13.246 1.00 96.50 221 LYS A CA 1
ATOM 1678 C C . LYS A 1 221 ? 2.089 -13.510 12.321 1.00 96.50 221 LYS A C 1
ATOM 1680 O O . LYS A 1 221 ? 2.994 -14.295 12.613 1.00 96.50 221 LYS A O 1
ATOM 1685 N N . HIS A 1 222 ? 1.296 -13.725 11.275 1.00 96.44 222 HIS A N 1
ATOM 1686 C CA . HIS A 1 222 ? 1.513 -14.790 10.296 1.00 96.44 222 HIS A CA 1
ATOM 1687 C C . HIS A 1 222 ? 2.596 -14.397 9.289 1.00 96.44 222 HIS A C 1
ATOM 1689 O O . HIS A 1 222 ? 3.486 -15.191 9.013 1.00 96.44 222 HIS A O 1
ATOM 1695 N N . GLU A 1 223 ? 2.545 -13.153 8.823 1.00 95.38 223 GLU A N 1
ATOM 1696 C CA . GLU A 1 223 ? 3.399 -12.609 7.768 1.00 95.38 223 GLU A CA 1
ATOM 1697 C C . GLU A 1 223 ? 4.719 -12.003 8.262 1.00 95.38 223 GLU A C 1
ATOM 1699 O O . GLU A 1 223 ? 5.549 -11.568 7.462 1.00 95.38 223 GLU A O 1
ATOM 1704 N N . SER A 1 224 ? 4.941 -11.942 9.577 1.00 94.38 224 SER A N 1
ATOM 1705 C CA . SER A 1 224 ? 6.219 -11.501 10.135 1.00 94.38 224 SER A CA 1
ATOM 1706 C C . SER A 1 224 ? 7.350 -12.439 9.701 1.00 94.38 224 SER A C 1
ATOM 1708 O O . SER A 1 224 ? 7.281 -13.649 9.913 1.00 94.38 224 SER A O 1
ATOM 1710 N N . CYS A 1 225 ? 8.455 -11.887 9.186 1.00 92.25 225 CYS A N 1
ATOM 1711 C CA . CYS A 1 225 ? 9.651 -12.674 8.854 1.00 92.25 225 CYS A CA 1
ATOM 1712 C C . CYS A 1 225 ? 10.405 -13.220 10.081 1.00 92.25 225 CYS A C 1
ATOM 1714 O O . CYS A 1 225 ? 11.372 -13.974 9.930 1.00 92.25 225 CYS A O 1
ATOM 1716 N N . GLY A 1 226 ? 10.024 -12.797 11.293 1.00 92.81 226 GLY A N 1
ATOM 1717 C CA . GLY A 1 226 ? 10.615 -13.260 12.548 1.00 92.81 226 GLY A CA 1
ATOM 1718 C C . GLY A 1 226 ? 12.052 -12.792 12.816 1.00 92.81 226 GLY A C 1
ATOM 1719 O O . GLY A 1 226 ? 12.709 -13.329 13.708 1.00 92.81 226 GLY A O 1
ATOM 1720 N N . GLN A 1 227 ? 12.567 -11.816 12.065 1.00 92.00 227 GLN A N 1
ATOM 1721 C CA . GLN A 1 227 ? 13.944 -11.340 12.225 1.00 92.00 227 GLN A CA 1
ATOM 1722 C C . GLN A 1 227 ? 14.128 -10.524 13.514 1.00 92.00 227 GLN A C 1
ATOM 1724 O O . GLN A 1 227 ? 14.964 -10.863 14.349 1.00 92.00 227 GLN A O 1
ATOM 1729 N N . CYS A 1 228 ? 13.332 -9.468 13.694 1.00 92.62 228 CYS A N 1
ATOM 1730 C CA . CYS A 1 228 ? 13.458 -8.546 14.822 1.00 92.62 228 CYS A CA 1
ATOM 1731 C C . CYS A 1 228 ? 12.549 -8.970 15.980 1.00 92.62 228 CYS A C 1
ATOM 1733 O O . CYS A 1 228 ? 11.346 -9.146 15.783 1.00 92.62 228 CYS A O 1
ATOM 1735 N N . THR A 1 229 ? 13.100 -9.073 17.194 1.00 93.44 229 THR A N 1
ATOM 1736 C CA . THR A 1 229 ? 12.359 -9.490 18.399 1.00 93.44 229 THR A CA 1
ATOM 1737 C C . THR A 1 229 ? 11.082 -8.679 18.658 1.00 93.44 229 THR A C 1
ATOM 1739 O O . THR A 1 229 ? 10.058 -9.323 18.897 1.00 93.44 229 THR A O 1
ATOM 1742 N N . PRO A 1 230 ? 11.071 -7.327 18.551 1.00 93.31 230 PRO A N 1
ATOM 1743 C CA . PRO A 1 230 ? 9.849 -6.550 18.779 1.00 93.31 230 PRO A CA 1
ATOM 1744 C C . PRO A 1 230 ? 8.699 -6.983 17.863 1.00 93.31 230 PRO A C 1
ATOM 1746 O O . PRO A 1 230 ? 7.588 -7.214 18.323 1.00 93.31 230 PRO A O 1
ATOM 1749 N N . CYS A 1 231 ? 8.977 -7.215 16.578 1.00 93.69 231 CYS A N 1
ATOM 1750 C CA . CYS A 1 231 ? 7.966 -7.703 15.645 1.00 93.69 231 CYS A CA 1
ATOM 1751 C C . CYS A 1 231 ? 7.636 -9.186 15.883 1.00 93.69 231 CYS A C 1
ATOM 1753 O O . CYS A 1 231 ? 6.461 -9.537 15.982 1.00 93.69 231 CYS A O 1
ATOM 1755 N N . ARG A 1 232 ? 8.648 -10.057 16.004 1.00 94.25 232 ARG A N 1
ATOM 1756 C CA . ARG A 1 232 ? 8.463 -11.515 16.116 1.00 94.25 232 ARG A CA 1
ATOM 1757 C C . ARG A 1 232 ? 7.614 -11.895 17.327 1.00 94.25 232 ARG A C 1
ATOM 1759 O O . ARG A 1 232 ? 6.671 -12.670 17.196 1.00 94.25 232 ARG A O 1
ATOM 1766 N N . GLU A 1 233 ? 7.954 -11.356 18.492 1.00 94.12 233 GLU A N 1
ATOM 1767 C CA . GLU A 1 233 ? 7.274 -11.687 19.746 1.00 94.12 233 GLU A CA 1
ATOM 1768 C C . GLU A 1 233 ? 6.081 -10.759 19.997 1.00 94.12 233 GLU A C 1
ATOM 1770 O O . GLU A 1 233 ? 5.009 -11.212 20.415 1.00 94.12 233 GLU A O 1
ATOM 1775 N N . GLY A 1 234 ? 6.241 -9.465 19.696 1.00 94.75 234 GLY A N 1
ATOM 1776 C CA . GLY A 1 234 ? 5.234 -8.440 19.958 1.00 94.75 234 GLY A CA 1
ATOM 1777 C C . GLY A 1 234 ? 3.970 -8.628 19.130 1.00 94.75 234 GLY A C 1
ATOM 1778 O O . GLY A 1 234 ? 2.882 -8.589 19.694 1.00 94.75 234 GLY A O 1
ATOM 1779 N N . THR A 1 235 ? 4.066 -8.949 17.834 1.00 95.25 235 THR A N 1
ATOM 1780 C CA . THR A 1 235 ? 2.863 -9.167 16.999 1.00 95.25 235 THR A CA 1
ATOM 1781 C C . THR A 1 235 ? 2.030 -10.356 17.481 1.00 95.25 235 THR A C 1
ATOM 1783 O O . THR A 1 235 ? 0.799 -10.287 17.515 1.00 95.25 235 THR A O 1
ATOM 1786 N N . GLY A 1 236 ? 2.681 -11.435 17.927 1.00 95.19 236 GLY A N 1
ATOM 1787 C CA . GLY A 1 236 ? 1.995 -12.580 18.521 1.00 95.19 236 GLY A CA 1
ATOM 1788 C C . GLY A 1 236 ? 1.350 -12.258 19.862 1.00 95.19 236 GLY A C 1
ATOM 1789 O O . GLY A 1 236 ? 0.256 -12.745 20.146 1.00 95.19 236 GLY A O 1
ATOM 1790 N N . TRP A 1 237 ? 1.994 -11.421 20.672 1.00 95.94 237 TRP A N 1
ATOM 1791 C CA . TRP A 1 237 ? 1.410 -10.924 21.911 1.00 95.94 237 TRP A CA 1
ATOM 1792 C C . TRP A 1 237 ? 0.204 -10.015 21.651 1.00 95.94 237 TRP A C 1
ATOM 1794 O O . TRP A 1 237 ? -0.859 -10.258 22.221 1.00 95.94 237 TRP A O 1
ATOM 1804 N N . MET A 1 238 ? 0.328 -9.059 20.727 1.00 95.50 238 MET A N 1
ATOM 1805 C CA . MET A 1 238 ? -0.750 -8.152 20.329 1.00 95.50 238 MET A CA 1
ATOM 1806 C C . MET A 1 238 ? -1.971 -8.932 19.851 1.00 95.50 238 MET A C 1
ATOM 1808 O O . MET A 1 238 ? -3.074 -8.691 20.330 1.00 95.50 238 MET A O 1
ATOM 1812 N N . TRP A 1 239 ? -1.781 -9.921 18.971 1.00 96.94 239 TRP A N 1
ATOM 1813 C CA . TRP A 1 239 ? -2.878 -10.769 18.508 1.00 96.94 239 TRP A CA 1
ATOM 1814 C C . TRP A 1 239 ? -3.597 -11.488 19.664 1.00 96.94 239 TRP A C 1
ATOM 1816 O O . TRP A 1 239 ? -4.824 -11.482 19.708 1.00 96.94 239 TRP A O 1
ATOM 1826 N N . ARG A 1 240 ? -2.865 -12.052 20.637 1.00 96.19 240 ARG A N 1
ATOM 1827 C CA . ARG A 1 240 ? -3.479 -12.713 21.806 1.00 96.19 240 ARG A CA 1
ATOM 1828 C C . ARG A 1 240 ? -4.284 -11.746 22.675 1.00 96.19 240 ARG A C 1
ATOM 1830 O O . ARG A 1 240 ? -5.343 -12.124 23.171 1.00 96.19 240 ARG A O 1
ATOM 1837 N N . VAL A 1 241 ? -3.799 -10.519 22.871 1.00 96.69 241 VAL A N 1
ATOM 1838 C CA . VAL A 1 241 ? -4.543 -9.481 23.607 1.00 96.69 241 VAL A CA 1
ATOM 1839 C C . VAL A 1 241 ? -5.789 -9.064 22.825 1.00 96.69 241 VAL A C 1
ATOM 1841 O O . VAL A 1 241 ? -6.869 -8.998 23.405 1.00 96.69 241 VAL A O 1
ATOM 1844 N N . MET A 1 242 ? -5.677 -8.878 21.508 1.00 97.44 242 MET A N 1
ATOM 1845 C CA . MET A 1 242 ? -6.814 -8.561 20.641 1.00 97.44 242 MET A CA 1
ATOM 1846 C C . MET A 1 242 ? -7.889 -9.655 20.663 1.00 97.44 242 MET A C 1
ATOM 1848 O O . MET A 1 242 ? -9.062 -9.340 20.826 1.00 97.44 242 MET A O 1
ATOM 1852 N N . GLU A 1 243 ? -7.523 -10.938 20.591 1.00 97.81 243 GLU A N 1
ATOM 1853 C CA . GLU A 1 243 ? -8.479 -12.052 20.722 1.00 97.81 243 GLU A CA 1
ATOM 1854 C C . GLU A 1 243 ? -9.208 -12.046 22.073 1.00 97.81 243 GLU A C 1
ATOM 1856 O O . GLU A 1 243 ? -10.405 -12.327 22.140 1.00 97.81 243 GLU A O 1
ATOM 1861 N N . ARG A 1 244 ? -8.510 -11.692 23.158 1.00 97.75 244 ARG A N 1
ATOM 1862 C CA . ARG A 1 244 ? -9.129 -11.550 24.484 1.00 97.75 244 ARG A CA 1
ATOM 1863 C C . ARG A 1 244 ? -10.055 -10.340 24.559 1.00 97.75 244 ARG A C 1
ATOM 1865 O O . ARG A 1 244 ? -11.106 -10.441 25.187 1.00 97.75 244 ARG A O 1
ATOM 1872 N N . LEU A 1 245 ? -9.709 -9.226 23.907 1.00 97.06 245 LEU A N 1
ATOM 1873 C CA . LEU A 1 245 ? -10.592 -8.061 23.781 1.00 97.06 245 LEU A CA 1
ATOM 1874 C C . LEU A 1 245 ? -11.884 -8.427 23.038 1.00 97.06 245 LEU A C 1
ATOM 1876 O O . LEU A 1 245 ? -12.960 -8.084 23.517 1.00 97.06 245 LEU A O 1
ATOM 1880 N N . VAL A 1 246 ? -11.792 -9.196 21.947 1.00 97.31 246 VAL A N 1
ATOM 1881 C CA . VAL A 1 246 ? -12.963 -9.700 21.200 1.00 97.31 246 VAL A CA 1
ATOM 1882 C C . VAL A 1 246 ? -13.892 -10.534 22.091 1.00 97.31 246 VAL A C 1
ATOM 1884 O O . VAL A 1 246 ? -15.109 -10.427 21.983 1.00 97.31 246 VAL A O 1
ATOM 1887 N N . ARG A 1 247 ? -13.341 -11.358 22.991 1.00 97.56 247 ARG A N 1
ATOM 1888 C CA . ARG A 1 247 ? -14.127 -12.214 23.904 1.00 97.56 247 ARG A CA 1
ATOM 1889 C C . ARG A 1 247 ? -14.604 -11.505 25.174 1.00 97.56 247 ARG A C 1
ATOM 1891 O O . ARG A 1 247 ? -15.351 -12.097 25.946 1.00 97.56 247 ARG A O 1
ATOM 1898 N N . GLY A 1 248 ? -14.162 -10.272 25.421 1.00 96.56 248 GLY A N 1
ATOM 1899 C CA . GLY A 1 248 ? -14.420 -9.570 26.681 1.00 96.56 248 GLY A CA 1
ATOM 1900 C C . GLY A 1 248 ? -13.637 -10.124 27.882 1.00 96.56 248 GLY A C 1
ATOM 1901 O O . GLY A 1 248 ? -14.020 -9.896 29.024 1.00 96.56 248 GLY A O 1
ATOM 1902 N N . GLU A 1 249 ? -12.537 -10.843 27.643 1.00 97.19 249 GLU A N 1
ATOM 1903 C CA . GLU A 1 249 ? -11.689 -11.480 28.670 1.00 97.19 249 GLU A CA 1
ATOM 1904 C C . GLU A 1 249 ? -10.482 -10.608 29.085 1.00 97.19 249 GLU A C 1
ATOM 1906 O O . GLU A 1 249 ? -9.664 -11.000 29.927 1.00 97.19 249 GLU A O 1
ATOM 1911 N N . ALA A 1 250 ? -10.311 -9.443 28.457 1.00 95.69 250 ALA A N 1
ATOM 1912 C CA . ALA A 1 250 ? -9.241 -8.494 28.755 1.00 95.69 250 ALA A CA 1
ATOM 1913 C C . ALA A 1 250 ? -9.654 -7.492 29.844 1.00 95.69 250 ALA A C 1
ATOM 1915 O O . ALA A 1 250 ? -10.794 -7.032 29.901 1.00 95.69 250 ALA A O 1
ATOM 1916 N N . GLN A 1 251 ? -8.711 -7.114 30.707 1.00 94.81 251 GLN A N 1
ATOM 1917 C CA . GLN A 1 251 ? -8.932 -6.057 31.697 1.00 94.81 251 GLN A CA 1
ATOM 1918 C C . GLN A 1 251 ? -8.766 -4.671 31.055 1.00 94.81 251 GLN A C 1
ATOM 1920 O O . GLN A 1 251 ? -7.965 -4.504 30.142 1.00 94.81 251 GLN A O 1
ATOM 1925 N N . LYS A 1 252 ? -9.447 -3.637 31.575 1.00 94.75 252 LYS A N 1
ATOM 1926 C CA . LYS A 1 252 ? -9.370 -2.260 31.029 1.00 94.75 252 LYS A CA 1
ATOM 1927 C C . LYS A 1 252 ? -7.935 -1.728 30.902 1.00 94.75 252 LYS A C 1
ATOM 1929 O O . LYS A 1 252 ? -7.598 -1.147 29.881 1.00 94.75 252 LYS A O 1
ATOM 1934 N N . ARG A 1 253 ? -7.075 -2.003 31.892 1.00 95.81 253 ARG A N 1
ATOM 1935 C CA . ARG A 1 253 ? -5.644 -1.634 31.874 1.00 95.81 253 ARG A CA 1
ATOM 1936 C C . ARG A 1 253 ? -4.861 -2.233 30.702 1.00 95.81 253 ARG A C 1
ATOM 1938 O O . ARG A 1 253 ? -3.777 -1.764 30.379 1.00 95.81 253 ARG A O 1
ATOM 1945 N N . GLU A 1 254 ? -5.366 -3.310 30.100 1.00 94.69 254 GLU A N 1
ATOM 1946 C CA . GLU A 1 254 ? -4.702 -3.954 28.970 1.00 94.69 254 GLU A CA 1
ATOM 1947 C C . GLU A 1 254 ? -4.837 -3.143 27.681 1.00 94.69 254 GLU A C 1
ATOM 1949 O O . GLU A 1 254 ? -4.046 -3.353 26.770 1.00 94.69 254 GLU A O 1
ATOM 1954 N N . ILE A 1 255 ? -5.776 -2.193 27.619 1.00 94.88 255 ILE A N 1
ATOM 1955 C CA . ILE A 1 255 ? -5.899 -1.252 26.501 1.00 94.88 255 ILE A CA 1
ATOM 1956 C C . ILE A 1 255 ? -4.684 -0.316 26.479 1.00 94.88 255 ILE A C 1
ATOM 1958 O O . ILE A 1 255 ? -4.014 -0.208 25.454 1.00 94.88 255 ILE A O 1
ATOM 1962 N N . ASP A 1 256 ? -4.352 0.288 27.622 1.00 95.25 256 ASP A N 1
ATOM 1963 C CA . ASP A 1 256 ? -3.183 1.167 27.751 1.00 95.25 256 ASP A CA 1
ATOM 1964 C C . ASP A 1 256 ? -1.879 0.381 27.558 1.00 95.25 256 ASP A C 1
ATOM 1966 O O . ASP A 1 256 ? -0.995 0.800 26.818 1.00 95.25 256 ASP A O 1
ATOM 1970 N N . MET A 1 257 ? -1.798 -0.823 28.134 1.00 94.06 257 MET A N 1
ATOM 1971 C CA . MET A 1 257 ? -0.654 -1.718 27.940 1.00 94.06 257 MET A CA 1
ATOM 1972 C C . MET A 1 257 ? -0.465 -2.103 26.465 1.00 94.06 257 MET A C 1
ATOM 1974 O O . MET A 1 257 ? 0.664 -2.147 25.982 1.00 94.06 257 MET A O 1
ATOM 1978 N N . LEU A 1 258 ? -1.550 -2.398 25.739 1.00 94.38 258 LEU A N 1
ATOM 1979 C CA . LEU A 1 258 ? -1.482 -2.695 24.310 1.00 94.38 258 LEU A CA 1
ATOM 1980 C C . LEU A 1 258 ? -0.958 -1.486 23.531 1.00 94.38 258 LEU A C 1
ATOM 1982 O O . LEU A 1 258 ? -0.092 -1.653 22.674 1.00 94.38 258 LEU A O 1
ATOM 1986 N N . LEU A 1 259 ? -1.429 -0.280 23.863 1.00 93.75 259 LEU A N 1
ATOM 1987 C CA . LEU A 1 259 ? -0.944 0.961 23.266 1.00 93.75 259 LEU A CA 1
ATOM 1988 C C . LEU A 1 259 ? 0.553 1.178 23.531 1.00 93.75 259 LEU A C 1
ATOM 1990 O O . LEU A 1 259 ? 1.280 1.548 22.610 1.00 93.75 259 LEU A O 1
ATOM 1994 N N . ASP A 1 260 ? 1.033 0.913 24.742 1.00 92.19 260 ASP A N 1
ATOM 1995 C CA . ASP A 1 260 ? 2.456 1.035 25.072 1.00 92.19 260 ASP A CA 1
ATOM 1996 C C . ASP A 1 260 ? 3.314 0.029 24.300 1.00 92.19 260 ASP A C 1
ATOM 1998 O O . ASP A 1 260 ? 4.360 0.399 23.768 1.00 92.19 260 ASP A O 1
ATOM 2002 N N . VAL A 1 261 ? 2.852 -1.218 24.154 1.00 89.81 261 VAL A N 1
ATOM 2003 C CA . VAL A 1 261 ? 3.550 -2.233 23.347 1.00 89.81 261 VAL A CA 1
ATOM 2004 C C . VAL A 1 261 ? 3.632 -1.827 21.877 1.00 89.81 261 VAL A C 1
ATOM 2006 O O . VAL A 1 261 ? 4.652 -2.073 21.243 1.00 89.81 261 VAL A O 1
ATOM 2009 N N . THR A 1 262 ? 2.610 -1.161 21.329 1.00 89.62 262 THR A N 1
ATOM 2010 C CA . THR A 1 262 ? 2.647 -0.707 19.924 1.00 89.62 262 THR A CA 1
ATOM 2011 C C . THR A 1 262 ? 3.666 0.402 19.638 1.00 89.62 262 THR A C 1
ATOM 2013 O O . THR A 1 262 ? 3.920 0.693 18.472 1.00 89.62 262 THR A O 1
ATOM 2016 N N . LYS A 1 263 ? 4.234 1.033 20.675 1.00 88.38 263 LYS A N 1
ATOM 2017 C CA . LYS A 1 263 ? 5.195 2.144 20.559 1.00 88.38 263 LYS A CA 1
ATOM 2018 C C . LYS A 1 263 ? 6.654 1.733 20.793 1.00 88.38 263 LYS A C 1
ATOM 2020 O O . LYS A 1 263 ? 7.523 2.599 20.702 1.00 88.38 263 LYS A O 1
ATOM 2025 N N . GLN A 1 264 ? 6.908 0.471 21.144 1.00 69.69 264 GLN A N 1
ATOM 2026 C CA . GLN A 1 264 ? 8.255 -0.090 21.328 1.00 69.69 264 GLN A CA 1
ATOM 2027 C C . GLN A 1 264 ? 8.843 -0.568 20.001 1.00 69.69 264 GLN A C 1
ATOM 2029 O O . GLN A 1 264 ? 10.068 -0.392 19.823 1.00 69.69 264 GLN A O 1
#

Solvent-accessible surface area (backbone atoms only — not comparable to full-atom values): 14252 Å² total; per-residue (Å²): 87,75,48,79,38,62,37,81,46,56,68,58,51,55,52,49,50,51,53,51,53,50,33,47,75,70,28,69,32,28,78,86,14,79,79,76,57,73,42,52,78,42,83,45,68,55,83,72,54,67,40,36,71,39,70,50,3,31,38,32,36,75,72,72,48,69,37,48,63,65,69,79,79,68,51,35,67,64,44,30,53,97,62,36,61,33,83,80,74,58,68,66,68,59,66,47,45,64,55,34,68,73,68,32,63,69,61,42,55,66,27,39,46,91,101,35,58,19,71,41,64,35,35,41,37,68,41,37,66,40,63,47,71,52,77,44,56,27,41,43,35,40,49,57,53,34,47,73,71,19,69,27,43,46,87,38,72,90,28,49,41,33,31,24,50,9,27,95,91,31,49,70,34,51,35,92,67,40,48,78,30,40,54,26,53,66,58,26,39,76,66,69,31,31,28,78,68,29,31,25,38,36,38,29,65,88,58,63,62,60,50,54,50,23,54,50,32,42,46,51,45,67,42,51,70,57,76,52,65,68,60,45,54,42,30,48,48,52,21,55,52,33,51,27,52,60,71,67,73,52,58,78,70,50,56,59,52,51,56,56,62,76,74,112

Foldseek 3Di:
DEAEAEQVPVVVLVVVVVVLVVCVVQQVAAPPRPVNDHHHYHYHYDHHFPLCLDQQLVLCVVVVHHSDGDPDPPDLCCQGHVGHRDDDDDPVVVVCVVVCVVVDVVVQQVFDDVVFTHKAFAFEDAFFQAGDTDIDTFQPQPQCVRVVPRVAGRVHLVQFAWKQQAPLPWDIAGSVQRRGFTLGAVRQVVSVTGNHNRHMHTDTNVDPVLVVVLVSLVVQQVNPSLPDPLSNVLSVVLSVQSVCVVVVNDDPVVVVVSVVSVVD

pLDDT: mean 96.0, std 3.46, range [69.69, 98.69]